Protein AF-A0A1C7MIM4-F1 (afdb_monomer)

pLDDT: mean 71.79, std 18.28, range [32.59, 94.19]

Mean predicted aligned error: 12.1 Å

Nearest PDB structures (foldseek):
  7bsx-assembly3_C  TM=5.068E-01  e=3.213E-01  Streptomyces lusitanus
  7btm-assembly4_F  TM=5.085E-01  e=1.988E+00  Streptomyces lusitanus
  7btm-assembly1_D  TM=5.094E-01  e=2.254E+00  Streptomyces lusitanus
  7btm-assembly3_E  TM=5.069E-01  e=2.556E+00  Streptomyces lusitanus
  3qcj-assembly1_A  TM=3.950E-01  e=1.646E+00  Homo sapiens

Organism: Grifola frondosa (NCBI:txid5627)

Radius of gyration: 19.66 Å; Cα contacts (8 Å, |Δi|>4): 286; chains: 1; bounding box: 59×43×55 Å

Secondary structure (DSSP, 8-state):
-GGGGGGGGGGSSS-EEEEEE--TT----S-TTT-TT-SS-TTHHHHHHHHHHHHHHHHHHHT-GGG--SEEEEEEE--EE--THHHHT----TTHHHHHHHHHHHHHHTT-TTEES-HHHHTHHHHHHHHS-GGGS--SGGGS-TTSS---S---TT--EEEEEEEEE-SSS-EEEEEEEEE-STT------SHHHHHHHHHHHHHHH-TT--SSSTTTS---

Sequence (224 aa):
MAMQCLRPLCALPRPARVLWMSSLESRPMYDPENDWQLINTNYSYQASKYQMELICAELSKNAEPSQNPDILHFIVSPGITSTNMSTLLNIRIPFYRTLMLIVFYVIRLLGSPNILFSVYKAAIAAVHIALVPLVYIPTSASDLPPQAYSPTHFSSEHAPFALRFCSQNDRWGTSTLGSCLCPYGRNILTKESHFWSDLSDCIRCLLRRSAGVSILMRGIIGLN

Foldseek 3Di:
DVVVVCVVLLPDPDAAEDEQEAALLADCQADVPPCVVVPPDPPSNNPVSNVSVQVLVVVQVVLPPVVPRSYHYAYEYQFDELDCVVVVVVPPDPCPSVVVLVVLLVLLLLWFFRRAHDPVLSCCQVVCVVPDDPVPDDAAPVVDDPPLEDPPPPPPVPFGWGKYWYWTATSPGDIDIHIYTHGDDDPRPDDDDDPVVVSVVSVVVVCVVPPDDDPDPPPPPPDD

InterPro domains:
  IPR051593 Ergosterol Biosynthesis ERG27 Subfamily [PTHR43647] (9-178)

Structure (mmCIF, N/CA/C/O backbone):
data_AF-A0A1C7MIM4-F1
#
_entry.id   AF-A0A1C7MIM4-F1
#
loop_
_atom_site.group_PDB
_atom_site.id
_atom_site.type_symbol
_atom_site.label_atom_id
_atom_site.label_alt_id
_atom_site.label_comp_id
_atom_site.label_asym_id
_atom_site.label_entity_id
_atom_site.label_seq_id
_atom_site.pdbx_PDB_ins_code
_atom_site.Cartn_x
_atom_site.Cartn_y
_atom_site.Cartn_z
_atom_site.occupancy
_atom_site.B_iso_or_equiv
_atom_site.auth_seq_id
_atom_site.auth_comp_id
_atom_site.auth_asym_id
_atom_site.au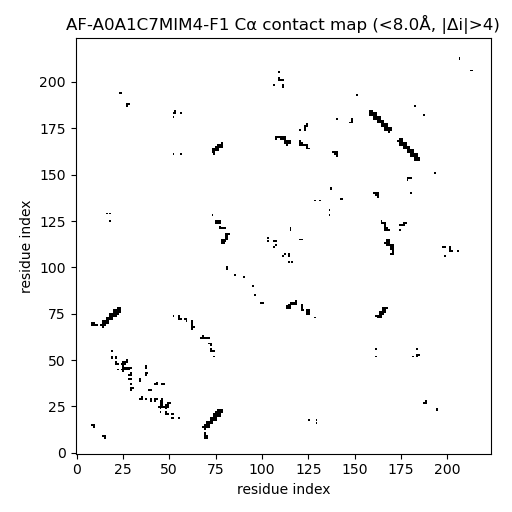th_atom_id
_atom_site.pdbx_PDB_model_num
ATOM 1 N N . MET A 1 1 ? -15.897 13.833 8.521 1.00 43.91 1 MET A N 1
ATOM 2 C CA . MET A 1 1 ? -16.927 13.411 7.544 1.00 43.91 1 MET A CA 1
ATOM 3 C C . MET A 1 1 ? -16.794 11.945 7.118 1.00 43.91 1 MET A C 1
ATOM 5 O O . MET A 1 1 ? -17.753 11.219 7.312 1.00 43.91 1 MET A O 1
ATOM 9 N N . ALA A 1 2 ? -15.644 11.454 6.629 1.00 49.22 2 ALA A N 1
ATOM 10 C CA . ALA A 1 2 ? -15.528 10.061 6.147 1.00 49.22 2 ALA A CA 1
ATOM 11 C C . ALA A 1 2 ? -15.864 8.970 7.196 1.00 49.22 2 ALA A C 1
ATOM 13 O O . ALA A 1 2 ? -16.559 8.011 6.878 1.00 49.22 2 ALA A O 1
ATOM 14 N N . MET A 1 3 ? -15.466 9.139 8.466 1.00 58.28 3 MET A N 1
ATOM 15 C CA . MET A 1 3 ? -15.824 8.184 9.533 1.00 58.28 3 MET A CA 1
ATOM 16 C C . MET A 1 3 ? -17.312 8.176 9.901 1.00 58.28 3 MET A C 1
ATOM 18 O O . MET A 1 3 ? -17.813 7.162 10.375 1.00 58.28 3 MET A O 1
ATOM 22 N N . GLN A 1 4 ? -18.046 9.273 9.681 1.00 60.94 4 GLN A N 1
ATOM 23 C CA . GLN A 1 4 ? -19.484 9.300 9.981 1.00 60.94 4 GLN A CA 1
ATOM 24 C C . GLN A 1 4 ? -20.263 8.334 9.085 1.00 60.94 4 GLN A C 1
ATOM 26 O O . GLN A 1 4 ? -21.260 7.779 9.536 1.00 60.94 4 GLN A O 1
ATOM 31 N N . CYS A 1 5 ? -19.769 8.068 7.873 1.00 65.00 5 CYS A N 1
ATOM 32 C CA . CYS A 1 5 ? -20.369 7.102 6.956 1.00 65.00 5 CYS A CA 1
ATOM 33 C C . CYS A 1 5 ? -20.159 5.640 7.384 1.00 65.00 5 CYS A C 1
ATOM 35 O O . CYS A 1 5 ? -20.876 4.770 6.901 1.00 65.00 5 CYS A O 1
ATOM 37 N N . LEU A 1 6 ? -19.205 5.356 8.282 1.00 64.06 6 LEU A N 1
ATOM 38 C CA . LEU A 1 6 ? -18.908 3.998 8.758 1.00 64.06 6 LEU A CA 1
ATOM 39 C C . LEU A 1 6 ? -19.689 3.616 10.024 1.00 64.06 6 LEU A C 1
ATOM 41 O O . LEU A 1 6 ? -19.784 2.436 10.339 1.00 64.06 6 LEU A O 1
ATOM 45 N N . ARG A 1 7 ? -20.318 4.584 10.704 1.00 67.06 7 ARG A N 1
ATOM 46 C CA . ARG A 1 7 ? -21.161 4.352 11.891 1.00 67.06 7 ARG A CA 1
ATOM 47 C C . ARG A 1 7 ? -22.228 3.253 11.753 1.00 67.06 7 ARG A C 1
ATOM 49 O O . ARG A 1 7 ? -22.388 2.512 12.716 1.00 67.06 7 ARG A O 1
ATOM 56 N N . PRO A 1 8 ? -22.958 3.089 10.629 1.00 68.25 8 PRO A N 1
ATOM 57 C CA . PRO A 1 8 ? -23.937 2.004 10.520 1.00 68.25 8 PRO A CA 1
ATOM 58 C C . PRO A 1 8 ? -23.311 0.601 10.555 1.00 68.25 8 PRO A C 1
ATOM 60 O O . PRO A 1 8 ? -24.006 -0.355 10.882 1.00 68.25 8 PRO A O 1
ATOM 63 N N . LEU A 1 9 ? -22.012 0.459 10.262 1.00 63.41 9 LEU A N 1
ATOM 64 C CA . LEU A 1 9 ? -21.318 -0.830 10.341 1.00 63.41 9 LEU A CA 1
ATOM 65 C C . LEU A 1 9 ? -21.067 -1.274 11.788 1.00 63.41 9 LEU A C 1
ATOM 67 O O . LEU A 1 9 ? -20.939 -2.470 12.024 1.00 63.41 9 LEU A O 1
ATOM 71 N N . CYS A 1 10 ? -21.073 -0.344 12.749 1.00 62.31 10 CYS A N 1
ATOM 72 C CA . CYS A 1 10 ? -20.966 -0.653 14.178 1.00 62.31 10 CYS A CA 1
ATOM 73 C C . CYS A 1 10 ? -22.196 -1.390 14.729 1.00 62.31 10 CYS A C 1
ATOM 75 O O . CYS A 1 10 ? -22.129 -2.007 15.779 1.00 62.31 10 CYS A O 1
ATOM 77 N N . ALA A 1 11 ? -23.331 -1.359 14.021 1.00 66.56 11 ALA A N 1
ATOM 78 C CA . ALA A 1 11 ? -24.536 -2.080 14.430 1.00 66.56 11 ALA A CA 1
ATOM 79 C C . ALA A 1 11 ? -24.504 -3.579 14.062 1.00 66.56 11 ALA A C 1
ATOM 81 O O . ALA A 1 11 ? -25.464 -4.302 14.334 1.00 66.56 11 ALA A O 1
ATOM 82 N N . LEU A 1 12 ? -23.445 -4.050 13.393 1.00 71.06 12 LEU A N 1
ATOM 83 C CA . LEU A 1 12 ? -23.329 -5.441 12.968 1.00 71.06 12 LEU A CA 1
ATOM 84 C C . LEU A 1 12 ? -22.857 -6.339 14.124 1.00 71.06 12 LEU A C 1
ATOM 86 O O . LEU A 1 12 ? -21.983 -5.957 14.892 1.00 71.06 12 LEU A O 1
ATOM 90 N N . PRO A 1 13 ? -23.341 -7.592 14.203 1.00 69.38 13 PRO A N 1
ATOM 91 C CA . PRO A 1 13 ? -22.953 -8.542 15.252 1.00 69.38 13 PRO A CA 1
ATOM 92 C C . PRO A 1 13 ? -21.507 -9.052 15.126 1.00 69.38 13 PRO A C 1
ATOM 94 O O . PRO A 1 13 ? -21.067 -9.878 15.923 1.00 69.38 13 PRO A O 1
ATOM 97 N N . ARG A 1 14 ? -20.775 -8.626 14.092 1.00 72.88 14 ARG A N 1
ATOM 98 C CA . ARG A 1 14 ? -19.364 -8.948 13.881 1.00 72.88 14 ARG A CA 1
ATOM 99 C C . ARG A 1 14 ? -18.602 -7.649 13.648 1.00 72.88 14 ARG A C 1
ATOM 101 O O . ARG A 1 14 ? -19.104 -6.821 12.887 1.00 72.88 14 ARG A O 1
ATOM 108 N N . PRO A 1 15 ? -17.392 -7.514 14.209 1.00 78.25 15 PRO A N 1
ATOM 109 C CA . PRO A 1 15 ? -16.563 -6.340 13.987 1.00 78.25 15 PRO A CA 1
ATOM 110 C C . PRO A 1 15 ? -16.299 -6.153 12.491 1.00 78.25 15 PRO A C 1
ATOM 112 O O . PRO A 1 15 ? -15.907 -7.082 11.771 1.00 78.25 15 PRO A O 1
ATOM 115 N N . ALA A 1 16 ? -16.547 -4.939 12.017 1.00 84.44 16 ALA A N 1
ATOM 116 C CA . ALA A 1 16 ? -16.250 -4.539 10.658 1.00 84.44 16 ALA A CA 1
ATOM 117 C C . ALA A 1 16 ? -14.739 -4.347 10.483 1.00 84.44 16 ALA A C 1
ATOM 119 O O . ALA A 1 16 ? -13.995 -4.114 11.434 1.00 84.44 16 ALA A O 1
ATOM 120 N N . ARG A 1 17 ? -14.268 -4.441 9.239 1.00 87.62 17 ARG A N 1
ATOM 121 C CA . ARG A 1 17 ? -12.855 -4.256 8.900 1.00 87.62 17 ARG A CA 1
ATOM 122 C C . ARG A 1 17 ? -12.705 -3.159 7.866 1.00 87.62 17 ARG A C 1
ATOM 124 O O . ARG A 1 17 ? -13.415 -3.153 6.863 1.00 87.62 17 ARG A O 1
ATOM 131 N N . VAL A 1 18 ? -11.743 -2.276 8.090 1.00 90.12 18 VAL A N 1
ATOM 132 C CA . VAL A 1 18 ? -11.350 -1.217 7.164 1.00 90.12 18 VAL A CA 1
ATOM 133 C C . VAL A 1 18 ? -9.911 -1.466 6.749 1.00 90.12 18 VAL A C 1
ATOM 135 O O . VAL A 1 18 ? -9.000 -1.476 7.575 1.00 90.12 18 VAL A O 1
ATOM 138 N N . LEU A 1 19 ? -9.714 -1.687 5.453 1.00 92.56 19 LEU A N 1
ATOM 139 C CA . LEU A 1 19 ? -8.401 -1.929 4.871 1.00 92.56 19 LEU A CA 1
ATOM 140 C C . LEU A 1 19 ? -7.905 -0.643 4.205 1.00 92.56 19 LEU A C 1
ATOM 142 O O . LEU A 1 19 ? -8.509 -0.154 3.251 1.00 92.56 19 LEU A O 1
ATOM 146 N N . TRP A 1 20 ? -6.780 -0.124 4.684 1.00 93.62 20 TRP A N 1
ATOM 147 C CA . TRP A 1 20 ? -6.127 1.069 4.159 1.00 93.62 20 TRP A CA 1
ATOM 148 C C . TRP A 1 20 ? -5.029 0.666 3.172 1.00 93.62 20 TRP A C 1
ATOM 150 O O . TRP A 1 20 ? -4.032 0.054 3.556 1.00 93.62 20 TRP A O 1
ATOM 160 N N . MET A 1 21 ? -5.210 0.995 1.887 1.00 93.38 21 MET A N 1
ATOM 161 C CA . MET A 1 21 ? -4.252 0.648 0.824 1.00 93.38 21 MET A CA 1
ATOM 162 C C . MET A 1 21 ? -3.058 1.600 0.785 1.00 93.38 21 MET A C 1
ATOM 164 O O . MET A 1 21 ? -3.084 2.636 0.109 1.00 93.38 21 MET A O 1
ATOM 168 N N . SER A 1 22 ? -2.006 1.233 1.506 1.00 91.69 22 SER A N 1
ATOM 169 C CA . SER A 1 22 ? -0.738 1.953 1.579 1.00 91.69 22 SER A CA 1
ATOM 170 C C . SER A 1 22 ? 0.211 1.580 0.431 1.00 91.69 22 SER A C 1
ATOM 172 O O . SER A 1 22 ? -0.220 1.099 -0.616 1.00 91.69 22 SER A O 1
ATOM 174 N N . SER A 1 23 ? 1.495 1.883 0.587 1.00 86.44 23 SER A N 1
ATOM 175 C CA . SER A 1 23 ? 2.578 1.590 -0.342 1.00 86.44 23 SER A CA 1
ATOM 176 C C . SER A 1 23 ? 3.859 1.299 0.436 1.00 86.44 23 SER A C 1
ATOM 178 O O . SER A 1 23 ? 4.117 1.910 1.474 1.00 86.44 23 SER A O 1
ATOM 180 N N . LEU A 1 24 ? 4.725 0.446 -0.114 1.00 81.69 24 LEU A N 1
ATOM 181 C CA . LEU A 1 24 ? 6.102 0.276 0.359 1.00 81.69 24 LEU A CA 1
ATOM 182 C C . LEU A 1 24 ? 6.895 1.588 0.339 1.00 81.69 24 LEU A C 1
ATOM 184 O O . LEU A 1 24 ? 7.832 1.745 1.114 1.00 81.69 24 LEU A O 1
ATOM 188 N N . GLU A 1 25 ? 6.501 2.534 -0.512 1.00 80.00 25 GLU A N 1
ATOM 189 C CA . GLU A 1 25 ? 7.124 3.855 -0.605 1.00 80.00 25 GLU A CA 1
ATOM 190 C C . GLU A 1 25 ? 6.530 4.902 0.348 1.00 80.00 25 GLU A C 1
ATOM 192 O O . GLU A 1 25 ? 6.909 6.063 0.259 1.00 80.00 25 GLU A O 1
ATOM 197 N N . SER A 1 26 ? 5.605 4.534 1.240 1.00 81.50 26 SER A N 1
ATOM 198 C CA . SER A 1 26 ? 5.077 5.449 2.262 1.00 81.50 26 SER A CA 1
ATOM 199 C C . SER A 1 26 ? 6.217 6.049 3.095 1.00 81.50 26 SER A C 1
ATOM 201 O O . SER A 1 26 ? 7.043 5.304 3.633 1.00 81.50 26 SER A O 1
ATOM 203 N N . ARG A 1 27 ? 6.291 7.386 3.173 1.00 77.88 27 ARG A N 1
ATOM 204 C CA . ARG A 1 27 ? 7.355 8.111 3.889 1.00 77.88 27 ARG A CA 1
ATOM 205 C C . ARG A 1 27 ? 6.843 9.396 4.554 1.00 77.88 27 ARG A C 1
ATOM 207 O O . ARG A 1 27 ? 6.013 10.081 3.956 1.00 77.88 27 ARG A O 1
ATOM 214 N N . PRO A 1 28 ? 7.415 9.796 5.706 1.00 79.69 28 PRO A N 1
ATOM 215 C CA . PRO A 1 28 ? 7.129 11.068 6.379 1.00 79.69 28 PRO A CA 1
ATOM 216 C C . PRO A 1 28 ? 7.787 12.263 5.661 1.00 79.69 28 PRO A C 1
ATOM 218 O O . PRO A 1 28 ? 8.567 13.002 6.250 1.00 79.69 28 PRO A O 1
ATOM 221 N N . MET A 1 29 ? 7.542 12.427 4.359 1.00 78.62 29 MET A N 1
ATOM 222 C CA . MET A 1 29 ? 8.250 13.388 3.504 1.00 78.62 29 MET A CA 1
ATOM 223 C C . MET A 1 29 ? 7.367 14.598 3.155 1.00 78.62 29 MET A C 1
ATOM 225 O O . MET A 1 29 ? 7.105 14.889 1.987 1.00 78.62 29 MET A O 1
ATOM 229 N N . TYR A 1 30 ? 6.869 15.272 4.192 1.00 81.12 30 TYR A N 1
ATOM 230 C CA . TYR A 1 30 ? 6.097 16.513 4.100 1.00 81.12 30 TYR A CA 1
ATOM 231 C C . TYR A 1 30 ? 6.230 17.329 5.389 1.00 81.12 30 TYR A C 1
ATOM 233 O O . TYR A 1 30 ? 6.535 16.774 6.446 1.00 81.12 30 TYR A O 1
ATOM 241 N N . ASP A 1 31 ? 5.991 18.636 5.294 1.00 81.06 31 ASP A N 1
ATOM 242 C CA . ASP A 1 31 ? 5.908 19.517 6.457 1.00 81.06 31 ASP A CA 1
ATOM 243 C C . ASP A 1 31 ? 4.480 19.457 7.035 1.00 81.06 31 ASP A C 1
ATOM 245 O O . ASP A 1 31 ? 3.534 19.883 6.362 1.00 81.06 31 ASP A O 1
ATOM 249 N N . PRO A 1 32 ? 4.282 18.922 8.253 1.00 81.62 32 PRO A N 1
ATOM 250 C CA . PRO A 1 32 ? 2.956 18.827 8.851 1.00 81.62 32 PRO A CA 1
ATOM 251 C C . PRO A 1 32 ? 2.354 20.186 9.231 1.00 81.62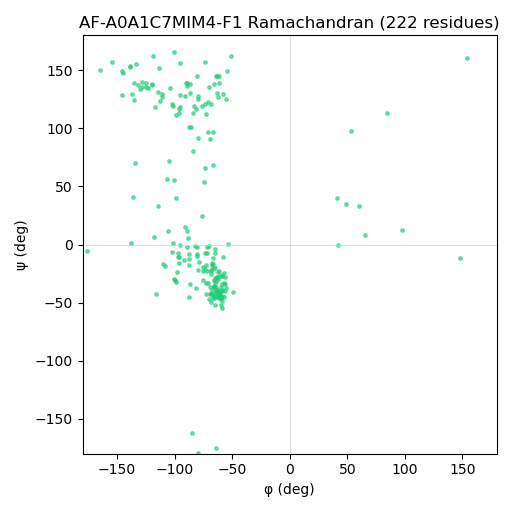 32 PRO A C 1
ATOM 253 O O . PRO A 1 32 ? 1.133 20.268 9.352 1.00 81.62 32 PRO A O 1
ATOM 256 N N . GLU A 1 33 ? 3.164 21.230 9.421 1.00 85.69 33 GLU A N 1
ATOM 257 C CA . GLU A 1 33 ? 2.687 22.560 9.813 1.00 85.69 33 GLU A CA 1
ATOM 258 C C . GLU A 1 33 ? 2.311 23.396 8.586 1.00 85.69 33 GLU A C 1
ATOM 260 O O . GLU A 1 33 ? 1.229 23.985 8.551 1.00 85.69 33 GLU A O 1
ATOM 265 N N . ASN A 1 34 ? 3.160 23.394 7.551 1.00 86.88 34 ASN A N 1
ATOM 266 C CA . ASN A 1 34 ? 3.012 24.306 6.409 1.00 86.88 34 ASN A CA 1
ATOM 267 C C . ASN A 1 34 ? 2.589 23.640 5.087 1.00 86.88 34 ASN A C 1
ATOM 269 O O . ASN A 1 34 ? 2.127 24.339 4.187 1.00 86.88 34 ASN A O 1
ATOM 273 N N . ASP A 1 35 ? 2.714 22.316 4.937 1.00 87.81 35 ASP A N 1
ATOM 274 C CA . ASP A 1 35 ? 2.404 21.597 3.686 1.00 87.81 35 ASP A CA 1
ATOM 275 C C . ASP A 1 35 ? 1.613 20.304 3.937 1.00 87.81 35 ASP A C 1
ATOM 277 O O . ASP A 1 35 ? 1.823 19.271 3.301 1.00 87.81 35 ASP A O 1
ATOM 281 N N . TRP A 1 36 ? 0.650 20.344 4.862 1.00 86.56 36 TRP A N 1
ATOM 282 C CA . TRP A 1 36 ? -0.218 19.192 5.130 1.00 86.56 36 TRP A CA 1
ATOM 283 C C . TRP A 1 36 ? -1.062 18.781 3.909 1.00 86.56 36 TRP A C 1
ATOM 285 O O . TRP A 1 36 ? -1.472 17.625 3.811 1.00 86.56 36 TRP A O 1
ATOM 295 N N . GLN A 1 37 ? -1.302 19.706 2.972 1.00 90.06 37 GLN A N 1
ATOM 296 C CA . GLN A 1 37 ? -2.019 19.459 1.714 1.00 90.06 37 GLN A CA 1
ATOM 297 C C . GLN A 1 37 ? -1.150 18.818 0.625 1.00 90.06 37 GLN A C 1
ATOM 299 O O . GLN A 1 37 ? -1.693 18.401 -0.397 1.00 90.06 37 GLN A O 1
ATOM 304 N N . LEU A 1 38 ? 0.167 18.710 0.842 1.00 90.50 38 LEU A N 1
ATOM 305 C CA . LEU A 1 38 ? 1.119 18.095 -0.085 1.00 90.50 38 LEU A CA 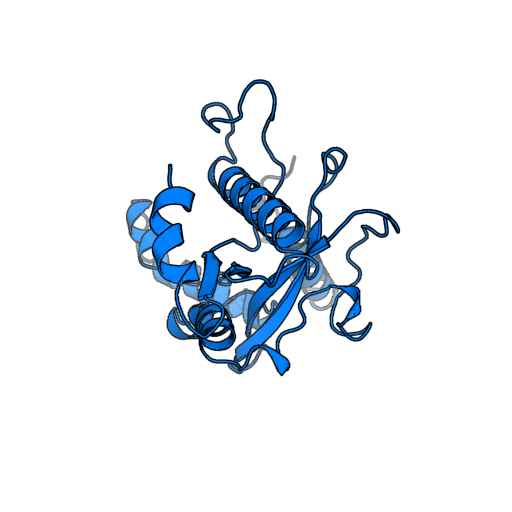1
ATOM 306 C C . LEU A 1 38 ? 1.181 18.785 -1.457 1.00 90.50 38 LEU A C 1
ATOM 308 O O . LEU A 1 38 ? 1.368 18.125 -2.480 1.00 90.50 38 LEU A O 1
ATOM 312 N N . ILE A 1 39 ? 0.990 20.104 -1.482 1.00 90.75 39 ILE A N 1
ATOM 313 C CA . ILE A 1 39 ? 0.979 20.899 -2.718 1.00 90.75 39 ILE A CA 1
ATOM 314 C C . ILE A 1 39 ? 2.405 21.310 -3.085 1.00 90.75 39 ILE A C 1
ATOM 316 O O . ILE A 1 39 ? 2.741 21.385 -4.266 1.00 90.75 39 ILE A O 1
ATOM 320 N N . ASN A 1 40 ? 3.246 21.551 -2.077 1.00 86.62 40 ASN A N 1
ATOM 321 C CA . ASN A 1 40 ? 4.597 22.071 -2.273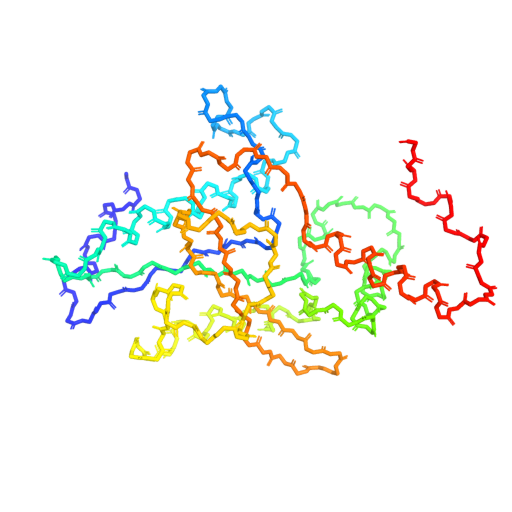 1.00 86.62 40 ASN A CA 1
ATOM 322 C C . ASN A 1 40 ? 5.671 20.967 -2.300 1.00 86.62 40 ASN A C 1
ATOM 324 O O . ASN A 1 40 ? 6.813 21.231 -2.677 1.00 86.62 40 ASN A O 1
ATOM 328 N N . THR A 1 41 ? 5.328 19.728 -1.930 1.00 84.56 41 THR A N 1
ATOM 329 C CA . THR A 1 41 ? 6.251 18.583 -1.936 1.00 84.56 41 THR A CA 1
ATOM 330 C C . THR A 1 41 ? 6.275 17.822 -3.267 1.00 84.56 41 THR A C 1
ATOM 332 O O . THR A 1 41 ? 5.247 17.446 -3.829 1.00 84.56 41 THR A O 1
ATOM 335 N N . ASN A 1 42 ? 7.481 17.477 -3.727 1.00 86.19 42 ASN A N 1
ATOM 336 C CA . ASN A 1 42 ? 7.688 16.580 -4.874 1.00 86.19 42 ASN A CA 1
ATOM 337 C C . ASN A 1 42 ? 7.352 15.108 -4.559 1.00 86.19 42 ASN A C 1
ATOM 339 O O . ASN A 1 42 ? 7.347 14.268 -5.457 1.00 86.19 42 ASN A O 1
ATOM 343 N N . TYR A 1 43 ? 7.071 14.794 -3.291 1.00 85.62 43 TYR A N 1
ATOM 344 C CA . TYR A 1 43 ? 6.812 13.444 -2.789 1.00 85.62 43 TYR A CA 1
ATOM 345 C C . TYR A 1 43 ? 5.372 13.281 -2.290 1.00 85.62 43 TYR A C 1
ATOM 347 O O . TYR A 1 43 ? 5.102 12.543 -1.341 1.00 85.62 43 TYR A O 1
ATOM 355 N N . SER A 1 44 ? 4.425 13.977 -2.926 1.00 88.62 44 SER A N 1
ATOM 356 C CA . SER A 1 44 ? 3.007 13.985 -2.544 1.00 88.62 44 SER A CA 1
ATOM 357 C C . SER A 1 44 ? 2.377 12.585 -2.532 1.00 88.62 44 SER A C 1
ATOM 359 O O . SER A 1 44 ? 1.558 12.268 -1.665 1.00 88.62 44 SER A O 1
ATOM 361 N N . TYR A 1 45 ? 2.809 11.684 -3.420 1.00 88.56 45 TYR A N 1
ATOM 362 C CA . TYR A 1 45 ? 2.383 10.283 -3.385 1.00 88.56 45 TYR A CA 1
ATOM 363 C C . TYR A 1 45 ? 2.873 9.560 -2.121 1.00 88.56 45 TYR A C 1
ATOM 365 O O . TYR A 1 45 ? 2.073 8.970 -1.399 1.00 88.56 45 TYR A O 1
ATOM 373 N N . GLN A 1 46 ? 4.172 9.619 -1.819 1.00 86.62 46 GLN A N 1
ATOM 374 C CA . GLN A 1 46 ? 4.751 8.943 -0.654 1.00 86.62 46 GLN A CA 1
ATOM 375 C C . GLN A 1 46 ? 4.206 9.515 0.659 1.00 86.62 46 GLN A C 1
ATOM 377 O O . GLN A 1 46 ? 3.877 8.759 1.577 1.00 86.62 46 GLN A O 1
ATOM 382 N N . ALA A 1 47 ? 4.059 10.838 0.721 1.00 87.75 47 ALA A N 1
ATOM 383 C CA . ALA A 1 47 ? 3.543 11.546 1.879 1.00 87.75 47 ALA A CA 1
ATOM 384 C C . ALA A 1 47 ? 2.050 11.271 2.121 1.00 87.75 47 ALA A C 1
ATOM 386 O O . ALA A 1 47 ? 1.664 11.014 3.257 1.00 87.75 47 ALA A O 1
ATOM 387 N N . SER A 1 48 ? 1.212 11.227 1.078 1.00 91.56 48 SER A N 1
ATOM 388 C CA . SER A 1 48 ? -0.219 10.904 1.238 1.00 91.56 48 SER A CA 1
ATOM 389 C C . SER A 1 48 ? -0.438 9.468 1.714 1.00 91.56 48 SER A C 1
ATOM 391 O O . SER A 1 48 ? -1.309 9.211 2.548 1.00 91.56 48 SER A O 1
ATOM 393 N N . LYS A 1 49 ? 0.387 8.522 1.243 1.00 90.81 49 LYS A N 1
ATOM 394 C CA . LYS A 1 49 ? 0.381 7.145 1.755 1.00 90.81 49 LYS A CA 1
ATOM 395 C C . LYS A 1 49 ? 0.766 7.096 3.229 1.00 90.81 49 LYS A C 1
ATOM 397 O O . LYS A 1 49 ? 0.099 6.395 3.981 1.00 90.81 49 LYS A O 1
ATOM 402 N N . TYR A 1 50 ? 1.734 7.900 3.658 1.00 88.25 50 TYR A N 1
ATOM 403 C CA . TYR A 1 50 ? 2.114 7.986 5.067 1.00 88.25 50 TYR A CA 1
ATOM 404 C C . TYR A 1 50 ? 1.052 8.652 5.943 1.00 88.25 50 TYR A C 1
ATOM 406 O O . TYR A 1 50 ? 0.728 8.135 7.008 1.00 88.25 50 TYR A O 1
ATOM 414 N N . GLN A 1 51 ? 0.433 9.742 5.485 1.00 89.44 51 GLN A N 1
ATOM 415 C CA . GLN A 1 51 ? -0.688 10.370 6.193 1.00 89.44 51 GLN A CA 1
ATOM 416 C C . GLN A 1 51 ? -1.830 9.375 6.439 1.00 89.44 51 GLN A C 1
ATOM 418 O O . GLN A 1 51 ? -2.416 9.343 7.519 1.00 89.44 51 GLN A O 1
ATOM 423 N N . MET A 1 52 ? -2.119 8.516 5.463 1.00 90.81 52 MET A N 1
ATOM 424 C CA . MET A 1 52 ? -3.121 7.466 5.612 1.00 90.81 52 MET A CA 1
ATOM 425 C C . MET A 1 52 ? -2.723 6.410 6.659 1.00 90.81 52 MET A C 1
ATOM 427 O O . MET A 1 52 ? -3.582 5.918 7.390 1.00 90.81 52 MET A O 1
ATOM 431 N N . GLU A 1 53 ? -1.437 6.082 6.774 1.00 89.12 53 GLU A N 1
ATOM 432 C CA . GLU A 1 53 ? -0.939 5.183 7.822 1.00 89.12 53 GLU A CA 1
ATOM 433 C C . GLU A 1 53 ? -1.042 5.791 9.212 1.00 89.12 53 GLU A C 1
ATOM 435 O O . GLU A 1 53 ? -1.442 5.090 10.137 1.00 89.12 53 GLU A O 1
ATOM 440 N N . LEU A 1 54 ? -0.765 7.092 9.351 1.00 87.31 54 LEU A N 1
ATOM 441 C CA . LEU A 1 54 ? -0.988 7.816 10.603 1.00 87.31 54 LEU A CA 1
ATOM 442 C C . LEU A 1 54 ? -2.463 7.777 11.012 1.00 87.31 54 LEU A C 1
ATOM 444 O O . LEU A 1 54 ? -2.772 7.490 12.165 1.00 87.31 54 LEU A O 1
ATOM 448 N N . ILE A 1 55 ? -3.377 8.015 10.065 1.00 88.62 55 ILE A N 1
ATOM 449 C CA . ILE A 1 55 ? -4.822 7.937 10.319 1.00 88.62 55 ILE A CA 1
ATOM 450 C C . ILE A 1 55 ? -5.204 6.529 10.779 1.00 88.62 55 ILE A C 1
ATOM 452 O O . ILE A 1 55 ? -5.930 6.386 11.760 1.00 88.62 55 ILE A O 1
ATOM 456 N N . CYS A 1 56 ? -4.711 5.492 10.097 1.00 88.06 56 CYS A N 1
ATOM 457 C CA . CYS A 1 56 ? -4.962 4.111 10.493 1.00 88.06 56 CYS A CA 1
ATOM 458 C C . CYS A 1 56 ? -4.428 3.819 11.900 1.00 88.06 56 CYS A C 1
ATOM 460 O O . CYS A 1 56 ? -5.141 3.219 12.694 1.00 88.06 56 CYS A O 1
ATOM 462 N N . ALA A 1 57 ? -3.206 4.249 12.217 1.00 84.06 57 ALA A N 1
ATOM 463 C CA . ALA A 1 57 ? -2.580 4.003 13.510 1.00 84.06 57 ALA A CA 1
ATOM 464 C C . ALA A 1 57 ? -3.333 4.688 14.663 1.00 84.06 57 ALA A C 1
ATOM 466 O O . ALA A 1 57 ? -3.608 4.055 15.682 1.00 84.06 57 ALA A O 1
ATOM 467 N N . GLU A 1 58 ? -3.727 5.953 14.489 1.00 84.94 58 GLU A N 1
ATOM 468 C CA . GLU A 1 58 ? -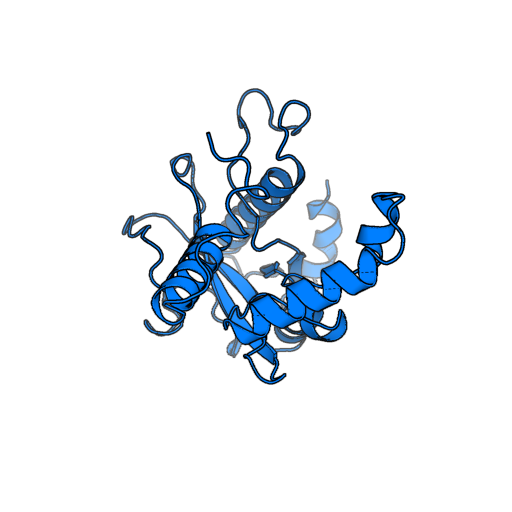4.526 6.679 15.486 1.00 84.94 58 GLU A CA 1
ATOM 469 C C . GLU A 1 58 ? -5.924 6.072 15.651 1.00 84.94 58 GLU A C 1
ATOM 471 O O . GLU A 1 58 ? -6.448 5.989 16.760 1.00 84.94 58 GLU A O 1
ATOM 476 N N . LEU A 1 59 ? -6.531 5.594 14.564 1.00 84.94 59 LEU A N 1
ATOM 477 C CA . LEU A 1 59 ? -7.814 4.898 14.623 1.00 84.94 59 LEU A CA 1
ATOM 478 C C . LEU A 1 59 ? -7.730 3.565 15.354 1.00 84.94 59 LEU A C 1
ATOM 480 O O . LEU A 1 59 ? -8.573 3.300 16.206 1.00 84.94 59 LEU A O 1
ATOM 484 N N . SER A 1 60 ? -6.716 2.754 15.055 1.00 82.62 60 SER A N 1
ATOM 485 C CA . SER A 1 60 ? -6.482 1.491 15.753 1.00 82.62 60 SER A CA 1
ATOM 486 C C . SER A 1 60 ? -6.249 1.723 17.245 1.00 82.62 60 SER A C 1
ATOM 488 O O . SER A 1 60 ? -6.834 1.024 18.061 1.00 82.62 60 SER A O 1
ATOM 490 N N . LYS A 1 61 ? -5.488 2.765 17.608 1.00 78.69 61 LYS A N 1
ATOM 491 C CA . LYS A 1 61 ? -5.263 3.160 19.005 1.00 78.69 61 LYS A CA 1
ATOM 492 C C . LYS A 1 61 ? -6.542 3.619 19.716 1.00 78.69 61 LYS A C 1
ATOM 494 O O . LYS A 1 61 ? -6.714 3.377 20.905 1.00 78.69 61 LYS A O 1
ATOM 499 N N . ASN A 1 62 ? -7.442 4.302 19.014 1.00 75.50 62 ASN A N 1
ATOM 500 C CA . ASN A 1 62 ? -8.732 4.697 19.586 1.00 75.50 62 ASN A CA 1
ATOM 501 C C . ASN A 1 62 ? -9.718 3.521 19.681 1.00 75.50 62 ASN A C 1
ATOM 503 O O . ASN A 1 62 ? -10.674 3.599 20.445 1.00 75.50 62 ASN A O 1
ATOM 507 N N . ALA A 1 63 ? -9.484 2.446 18.926 1.00 71.62 63 ALA A N 1
ATOM 508 C CA . ALA A 1 63 ? -10.282 1.223 18.925 1.00 71.62 63 ALA A CA 1
ATOM 509 C C . ALA A 1 63 ? -9.805 0.184 19.967 1.00 71.62 63 ALA A C 1
ATOM 511 O O . ALA A 1 63 ? -10.233 -0.967 19.933 1.00 71.62 63 ALA A O 1
ATOM 512 N N . GLU A 1 64 ? -8.918 0.560 20.891 1.00 64.06 64 GLU A N 1
ATOM 513 C CA . GLU A 1 64 ? -8.372 -0.332 21.918 1.00 64.06 64 GLU A CA 1
ATOM 514 C C . GLU A 1 64 ? -9.470 -1.037 22.763 1.00 64.06 64 GLU A C 1
ATOM 516 O O . GLU A 1 64 ? -10.563 -0.502 22.985 1.00 64.06 64 GLU A O 1
ATOM 521 N N . PRO A 1 65 ? -9.196 -2.263 23.255 1.00 53.72 65 PRO A N 1
ATOM 522 C CA . PRO A 1 65 ? -10.190 -3.262 23.673 1.00 53.72 65 PRO A CA 1
ATOM 523 C C . PRO A 1 65 ? -11.069 -2.892 24.875 1.00 53.72 65 PRO A C 1
ATOM 525 O O . PRO A 1 65 ? -12.034 -3.598 25.160 1.00 53.72 65 PRO A O 1
ATOM 528 N N . SER A 1 66 ? -10.801 -1.780 25.560 1.00 52.28 66 SER A N 1
ATOM 529 C CA . SER A 1 66 ? -11.673 -1.257 26.616 1.00 52.28 66 SER A CA 1
ATOM 530 C C . SER A 1 66 ? -13.036 -0.771 26.098 1.00 52.28 66 SER A C 1
ATOM 532 O O . SER A 1 66 ? -13.933 -0.547 26.910 1.00 52.28 66 SER A O 1
ATOM 534 N N . GLN A 1 67 ? -13.222 -0.647 24.775 1.00 53.06 67 GLN A N 1
ATOM 535 C CA . GLN A 1 67 ? -14.468 -0.170 24.159 1.00 53.06 67 GLN A CA 1
ATOM 536 C C . GLN A 1 67 ? -15.188 -1.168 23.234 1.00 53.06 67 GLN A C 1
ATOM 538 O O . GLN A 1 67 ? -16.197 -0.778 22.661 1.00 53.06 67 GLN A O 1
ATOM 543 N N . ASN A 1 68 ? -14.745 -2.434 23.128 1.00 53.47 68 ASN A N 1
ATOM 544 C CA . ASN A 1 68 ? -15.169 -3.388 22.082 1.00 53.47 68 ASN A CA 1
ATOM 545 C C . ASN A 1 68 ? -14.996 -2.792 20.667 1.00 53.47 68 ASN A C 1
ATOM 547 O O . ASN A 1 68 ? -15.863 -2.050 20.209 1.00 53.47 68 ASN A O 1
ATOM 551 N N . PRO A 1 69 ? -13.905 -3.090 19.937 1.00 63.22 69 PRO A N 1
ATOM 552 C CA . PRO A 1 69 ? -13.718 -2.530 18.605 1.00 63.22 69 PRO A CA 1
ATOM 553 C C . PRO A 1 69 ? -14.765 -3.066 17.629 1.00 63.22 69 PRO A C 1
ATOM 555 O O . PRO A 1 69 ? -14.592 -4.116 17.014 1.00 63.22 69 PRO A O 1
ATOM 558 N N . ASP A 1 70 ? -15.824 -2.292 17.431 1.00 73.69 70 ASP A N 1
ATOM 559 C CA . ASP A 1 70 ? -16.803 -2.509 16.368 1.00 73.69 70 ASP A CA 1
ATOM 560 C C . ASP A 1 70 ? -16.156 -2.404 14.975 1.00 73.69 70 ASP A C 1
ATOM 562 O O . ASP A 1 70 ? -16.679 -2.944 13.998 1.00 73.69 70 ASP A O 1
ATOM 566 N N . ILE A 1 71 ? -15.013 -1.710 14.866 1.00 83.00 71 ILE A N 1
ATOM 567 C CA . ILE A 1 71 ? -14.274 -1.501 13.618 1.00 83.00 71 ILE A CA 1
ATOM 568 C C . ILE A 1 71 ? -12.774 -1.716 13.840 1.00 83.00 71 ILE A C 1
ATOM 570 O O . ILE A 1 71 ? -12.146 -1.045 14.654 1.00 83.00 71 ILE A O 1
ATOM 574 N N . LEU A 1 72 ? -12.189 -2.612 13.047 1.00 86.62 72 LEU A N 1
ATOM 575 C CA . LEU A 1 72 ? -10.755 -2.888 13.014 1.00 86.62 72 LEU A CA 1
ATOM 576 C C . LEU A 1 72 ? -10.115 -2.260 11.777 1.00 86.62 72 LEU A C 1
ATOM 578 O O . LEU A 1 72 ? -10.626 -2.397 10.662 1.00 86.62 72 LEU A O 1
ATOM 582 N N . HIS A 1 73 ? -8.974 -1.602 11.964 1.00 88.19 73 HIS A N 1
ATOM 583 C CA . HIS A 1 73 ? -8.249 -0.918 10.899 1.00 88.19 73 HIS A CA 1
ATOM 584 C C . HIS A 1 73 ? -6.932 -1.636 10.593 1.00 88.19 73 HIS A C 1
ATOM 586 O O . HIS A 1 73 ? -6.117 -1.866 11.483 1.00 88.19 73 HIS A O 1
ATOM 592 N N . PHE A 1 74 ? -6.719 -1.972 9.320 1.00 90.44 74 PHE A N 1
ATOM 593 C CA . PHE A 1 74 ? -5.526 -2.680 8.858 1.00 90.44 74 PHE A CA 1
ATOM 594 C C . PHE A 1 74 ? -4.830 -1.912 7.743 1.00 90.44 74 PHE A C 1
ATOM 596 O O . PHE A 1 74 ? -5.476 -1.466 6.792 1.00 90.44 74 PHE A O 1
ATOM 603 N N . ILE A 1 75 ? -3.503 -1.816 7.820 1.00 91.75 75 ILE A N 1
ATOM 604 C CA . ILE A 1 75 ? -2.679 -1.262 6.746 1.00 91.75 75 ILE A CA 1
ATOM 605 C C . ILE A 1 75 ? -2.262 -2.407 5.833 1.00 91.75 75 ILE A C 1
ATOM 607 O O . ILE A 1 75 ? -1.700 -3.412 6.272 1.00 91.75 75 ILE A O 1
ATOM 611 N N . VAL A 1 76 ? -2.503 -2.247 4.540 1.00 92.88 76 VAL A N 1
ATOM 612 C CA . VAL A 1 76 ? -2.098 -3.222 3.533 1.00 92.88 76 VAL A CA 1
ATOM 613 C C . VAL A 1 76 ? -1.361 -2.499 2.423 1.00 92.88 76 VAL A C 1
ATOM 615 O O . VAL A 1 76 ? -1.826 -1.476 1.933 1.00 92.88 76 VAL A O 1
ATOM 618 N N . SER A 1 77 ? -0.227 -3.037 1.992 1.00 91.06 77 SER A N 1
ATOM 619 C CA . SER A 1 77 ? 0.499 -2.541 0.831 1.00 91.06 77 SER A CA 1
ATOM 620 C C . SER A 1 77 ? 0.462 -3.566 -0.295 1.00 91.06 77 SER A C 1
ATOM 622 O O . SER A 1 77 ? 0.954 -4.689 -0.129 1.00 91.06 77 SER A O 1
ATOM 624 N N . PRO A 1 78 ? -0.026 -3.183 -1.485 1.00 90.06 78 PRO A N 1
ATOM 625 C CA . PRO A 1 78 ? 0.342 -3.909 -2.682 1.00 90.06 78 PRO A CA 1
ATOM 626 C C . PRO A 1 78 ? 1.854 -3.743 -2.883 1.00 90.06 78 PRO A C 1
ATOM 628 O O . PRO A 1 78 ? 2.424 -2.698 -2.556 1.00 90.06 78 PRO A O 1
ATOM 631 N N . GLY A 1 79 ? 2.525 -4.772 -3.390 1.00 84.50 79 GLY A N 1
ATOM 632 C CA . GLY A 1 79 ? 3.883 -4.581 -3.889 1.00 84.50 79 GLY A CA 1
ATOM 633 C C . GLY A 1 79 ? 3.884 -3.970 -5.290 1.00 84.50 79 GLY A C 1
ATOM 634 O O . GLY A 1 79 ? 2.839 -3.677 -5.877 1.00 84.50 79 GLY A O 1
ATOM 635 N N . ILE A 1 80 ? 5.079 -3.770 -5.832 1.00 86.19 80 ILE A N 1
ATOM 636 C CA . ILE A 1 80 ? 5.284 -3.092 -7.109 1.00 86.19 80 ILE A CA 1
ATOM 637 C C . ILE A 1 80 ? 4.863 -4.034 -8.228 1.00 86.19 80 ILE A C 1
ATOM 639 O O . ILE A 1 80 ? 5.402 -5.131 -8.364 1.00 86.19 80 ILE A O 1
ATOM 643 N N . THR A 1 81 ? 3.901 -3.614 -9.043 1.00 86.69 81 THR A N 1
ATOM 644 C CA . THR A 1 81 ? 3.435 -4.406 -10.179 1.00 86.69 81 THR A CA 1
ATOM 645 C C . THR A 1 81 ? 3.202 -3.541 -11.406 1.00 86.69 81 THR A C 1
ATOM 647 O O . THR A 1 81 ? 2.915 -2.348 -11.309 1.00 86.69 81 THR A O 1
ATOM 650 N N . SER A 1 82 ? 3.333 -4.154 -12.580 1.00 80.88 82 SER A N 1
ATOM 651 C CA . SER A 1 82 ? 3.069 -3.495 -13.853 1.00 80.88 82 SER A CA 1
ATOM 652 C C . SER A 1 82 ? 1.567 -3.265 -14.016 1.00 80.88 82 SER A C 1
ATOM 654 O O . SER A 1 82 ? 0.843 -4.152 -14.463 1.00 80.88 82 SER A O 1
ATOM 656 N N . THR A 1 83 ? 1.095 -2.067 -13.679 1.00 82.50 83 THR A N 1
ATOM 657 C CA . THR A 1 83 ? -0.295 -1.651 -13.905 1.00 82.50 83 THR A CA 1
ATOM 658 C C . THR A 1 83 ? -0.422 -0.764 -15.144 1.00 82.50 83 THR A C 1
ATOM 660 O O . THR A 1 83 ? 0.556 -0.197 -15.646 1.00 82.50 83 THR A O 1
ATOM 663 N N . ASN A 1 84 ? -1.661 -0.575 -15.605 1.00 78.88 84 ASN A N 1
ATOM 664 C CA . ASN A 1 84 ? -1.989 0.418 -16.632 1.00 78.88 84 ASN A CA 1
ATOM 665 C C . ASN A 1 84 ? -1.757 1.865 -16.153 1.00 78.88 84 ASN A C 1
ATOM 667 O O . ASN A 1 84 ? -1.868 2.791 -16.939 1.00 78.88 84 ASN A O 1
ATOM 671 N N . MET A 1 85 ? -1.378 2.102 -14.893 1.00 73.50 85 MET A N 1
ATOM 672 C CA . MET A 1 85 ? -0.998 3.443 -14.445 1.00 73.50 85 MET A CA 1
ATOM 673 C C . MET A 1 85 ? 0.244 3.953 -15.199 1.00 73.50 85 MET A C 1
ATOM 675 O O . MET A 1 85 ? 0.349 5.138 -15.493 1.00 73.50 85 MET A O 1
ATOM 679 N N . SER A 1 86 ? 1.123 3.042 -15.633 1.00 65.06 86 SER A N 1
ATOM 680 C CA . SER A 1 86 ? 2.267 3.373 -16.492 1.00 65.06 86 SER A CA 1
ATOM 681 C C . SER A 1 86 ? 1.871 3.991 -17.842 1.00 65.06 86 SER A C 1
ATOM 683 O O . SER A 1 86 ? 2.622 4.803 -18.378 1.00 65.06 86 SER A O 1
ATOM 685 N N . THR A 1 87 ? 0.672 3.702 -18.371 1.00 65.00 87 THR A N 1
ATOM 686 C CA . THR A 1 87 ? 0.197 4.319 -19.621 1.00 65.00 87 THR A CA 1
ATOM 687 C C . THR A 1 87 ? -0.256 5.765 -19.434 1.00 65.00 87 THR A C 1
ATOM 689 O O . THR A 1 87 ? -0.221 6.525 -20.396 1.00 65.00 87 THR A O 1
ATOM 692 N N . LEU A 1 88 ? -0.623 6.172 -18.212 1.00 71.25 88 LEU A N 1
ATOM 693 C CA . LEU A 1 88 ? -0.993 7.560 -17.901 1.00 71.25 88 LEU A CA 1
ATOM 694 C C . LEU A 1 88 ? 0.215 8.506 -17.900 1.00 71.25 88 LEU A C 1
ATOM 696 O O . LEU A 1 88 ? 0.051 9.697 -18.136 1.00 71.25 88 LEU A O 1
ATOM 700 N N . LEU A 1 89 ? 1.428 7.980 -17.705 1.00 68.12 89 LEU A N 1
ATOM 701 C CA . LEU A 1 89 ? 2.671 8.759 -17.764 1.00 68.12 89 LEU A CA 1
ATOM 702 C C . LEU A 1 89 ? 3.051 9.191 -19.196 1.00 68.12 89 LEU A C 1
ATOM 704 O O . LEU A 1 89 ? 4.054 9.875 -19.369 1.00 68.12 89 LEU A O 1
ATOM 708 N N . ASN A 1 90 ? 2.269 8.796 -20.213 1.00 66.38 90 ASN A N 1
ATOM 709 C CA . ASN A 1 90 ? 2.405 9.170 -21.629 1.00 66.38 90 ASN A CA 1
ATOM 710 C C . ASN A 1 90 ? 3.858 9.194 -22.150 1.00 66.38 90 ASN A C 1
ATOM 712 O O . ASN A 1 90 ? 4.268 10.078 -22.905 1.00 66.38 90 ASN A O 1
ATOM 716 N N . ILE A 1 91 ? 4.663 8.216 -21.729 1.00 72.19 91 ILE A N 1
ATOM 717 C CA . ILE A 1 91 ? 6.066 8.121 -22.125 1.00 72.19 91 ILE A CA 1
ATOM 718 C C . ILE A 1 91 ? 6.109 7.674 -23.589 1.00 72.19 91 ILE A C 1
ATOM 720 O O . ILE A 1 91 ? 5.766 6.540 -23.922 1.00 72.19 91 ILE A O 1
ATOM 724 N N . ARG A 1 92 ? 6.558 8.569 -24.474 1.00 69.06 92 ARG A N 1
ATOM 725 C CA . ARG A 1 92 ? 6.596 8.391 -25.939 1.00 69.06 92 ARG A CA 1
ATOM 726 C C . ARG A 1 92 ? 7.728 7.472 -26.428 1.00 69.06 92 ARG A C 1
ATOM 728 O O . ARG A 1 92 ? 8.184 7.590 -27.560 1.00 69.06 92 ARG A O 1
ATOM 735 N N . ILE A 1 93 ? 8.215 6.573 -25.576 1.00 78.06 93 ILE A N 1
ATOM 736 C CA . ILE A 1 93 ? 9.295 5.644 -25.912 1.00 78.06 93 ILE A CA 1
ATOM 737 C C . ILE A 1 93 ? 8.656 4.320 -26.355 1.00 78.06 93 ILE A C 1
ATOM 739 O O . ILE A 1 93 ? 7.950 3.692 -25.557 1.00 78.06 93 ILE A O 1
ATOM 743 N N . PRO A 1 94 ? 8.867 3.860 -27.602 1.00 75.94 94 PRO A N 1
ATOM 744 C CA . PRO A 1 94 ? 8.366 2.557 -28.024 1.00 75.94 94 PRO A CA 1
ATOM 745 C C . PRO A 1 94 ? 8.999 1.454 -27.160 1.00 75.94 94 PRO A C 1
ATOM 747 O O . PRO A 1 94 ? 10.151 1.558 -26.752 1.00 75.94 94 PRO A O 1
ATOM 750 N N . PHE A 1 95 ? 8.241 0.397 -26.859 1.00 81.81 95 PHE A N 1
ATOM 751 C CA . PHE A 1 95 ? 8.682 -0.746 -26.038 1.00 81.81 95 PHE A CA 1
ATOM 752 C C . PHE A 1 95 ? 8.995 -0.469 -24.556 1.00 81.81 95 PHE A C 1
ATOM 754 O O . PHE A 1 95 ? 9.433 -1.389 -23.861 1.00 81.81 95 PHE A O 1
ATOM 761 N N . TYR A 1 96 ? 8.707 0.724 -24.016 1.00 82.06 96 TYR A N 1
ATOM 762 C CA . TYR A 1 96 ? 8.996 1.025 -22.603 1.00 82.06 96 TYR A CA 1
ATOM 763 C C . TYR A 1 96 ? 8.351 0.015 -21.633 1.00 82.06 96 TYR A C 1
ATOM 765 O O . TYR A 1 96 ? 8.962 -0.374 -20.641 1.00 82.06 96 TYR A O 1
ATOM 773 N N . ARG A 1 97 ? 7.133 -0.460 -21.939 1.00 79.25 97 ARG A N 1
ATOM 774 C CA . ARG A 1 97 ? 6.416 -1.451 -21.116 1.00 79.25 97 ARG A CA 1
ATOM 775 C C . ARG A 1 97 ? 7.178 -2.768 -21.042 1.00 79.25 97 ARG A C 1
ATOM 777 O O . ARG A 1 97 ? 7.319 -3.336 -19.964 1.00 79.25 97 ARG A O 1
ATOM 784 N N . THR A 1 98 ? 7.689 -3.233 -22.179 1.00 84.88 98 THR A N 1
ATOM 785 C CA . THR A 1 98 ? 8.486 -4.459 -22.259 1.00 84.88 98 THR A CA 1
ATOM 786 C C . THR A 1 98 ? 9.793 -4.294 -21.492 1.00 84.88 98 THR A C 1
ATOM 788 O O . THR A 1 98 ? 10.149 -5.172 -20.712 1.00 84.88 98 THR A O 1
ATOM 791 N N . LEU A 1 99 ? 10.467 -3.147 -21.634 1.00 85.62 99 LEU A N 1
ATOM 792 C CA . LEU A 1 99 ? 11.689 -2.846 -20.887 1.00 85.62 99 LEU A CA 1
ATOM 793 C C . LEU A 1 99 ? 11.443 -2.838 -19.370 1.00 85.62 99 LEU A C 1
ATOM 795 O O . LEU A 1 99 ? 12.200 -3.455 -18.627 1.00 85.62 99 LEU A O 1
ATOM 799 N N . MET A 1 100 ? 10.359 -2.211 -18.909 1.00 84.06 100 MET A N 1
ATOM 800 C CA . MET A 1 100 ? 9.979 -2.199 -17.493 1.00 84.06 100 MET A CA 1
ATOM 801 C C . MET A 1 100 ? 9.727 -3.617 -16.961 1.00 84.06 100 MET A C 1
ATOM 803 O O . MET A 1 100 ? 10.205 -3.966 -15.883 1.00 84.06 100 MET A O 1
ATOM 807 N N . LEU A 1 101 ? 9.025 -4.460 -17.727 1.00 86.31 101 LEU A N 1
ATOM 808 C CA . LEU A 1 101 ? 8.795 -5.861 -17.362 1.00 86.31 101 LEU A CA 1
ATOM 809 C C . LEU A 1 101 ? 10.101 -6.664 -17.288 1.00 86.31 101 LEU A C 1
ATOM 811 O O . LEU A 1 101 ? 10.270 -7.459 -16.364 1.00 86.31 101 LEU A O 1
ATOM 815 N N . ILE A 1 102 ? 11.037 -6.431 -18.214 1.00 87.94 102 ILE A N 1
ATOM 816 C CA . ILE A 1 102 ? 12.374 -7.043 -18.181 1.00 87.94 102 ILE A CA 1
ATOM 817 C C . ILE A 1 102 ? 13.119 -6.609 -16.915 1.00 87.94 102 ILE A C 1
ATOM 819 O O . ILE A 1 102 ? 13.668 -7.456 -16.215 1.00 87.94 102 ILE A O 1
ATOM 823 N N . VAL A 1 103 ? 13.092 -5.318 -16.572 1.00 87.06 103 VAL A N 1
ATOM 824 C CA . VAL A 1 103 ? 13.726 -4.795 -15.351 1.00 87.06 103 VAL A CA 1
ATOM 825 C C . VAL A 1 103 ? 13.123 -5.438 -14.103 1.00 87.06 103 VAL A C 1
ATOM 827 O O . VAL A 1 103 ? 13.860 -5.926 -13.249 1.00 87.06 103 VAL A O 1
ATOM 830 N N . PHE A 1 104 ? 11.796 -5.532 -14.014 1.00 87.00 104 PHE A N 1
ATOM 831 C CA . PHE A 1 104 ? 11.130 -6.234 -12.914 1.00 87.00 104 PHE A CA 1
ATOM 832 C C . PHE A 1 104 ? 11.551 -7.704 -12.829 1.00 87.00 104 PHE A C 1
ATOM 834 O O . PHE A 1 104 ? 11.669 -8.247 -11.729 1.00 87.00 104 PHE A O 1
ATOM 841 N N . TYR A 1 105 ? 11.816 -8.347 -13.970 1.00 86.69 105 TYR A N 1
ATOM 842 C CA . TYR A 1 105 ? 12.229 -9.751 -14.011 1.00 86.69 105 TYR A CA 1
ATOM 843 C C . TYR A 1 105 ? 13.659 -9.921 -13.528 1.00 86.69 105 TYR A C 1
ATOM 845 O O . TYR A 1 105 ? 13.932 -10.802 -12.714 1.00 86.69 105 TYR A O 1
ATOM 853 N N . VAL A 1 106 ? 14.552 -9.023 -13.944 1.00 87.50 106 VAL A N 1
ATOM 854 C CA . VAL A 1 106 ? 15.924 -8.982 -13.441 1.00 87.50 106 VAL A CA 1
ATOM 855 C C . VAL A 1 106 ? 15.917 -8.780 -11.932 1.00 87.50 106 VAL A C 1
ATOM 857 O O . VAL A 1 106 ? 16.458 -9.625 -11.230 1.00 87.50 106 VAL A O 1
ATOM 860 N N . ILE A 1 107 ? 15.252 -7.741 -11.415 1.00 85.00 107 ILE A N 1
ATOM 861 C CA . ILE A 1 107 ? 15.244 -7.433 -9.974 1.00 85.00 107 ILE A CA 1
ATOM 862 C C . ILE A 1 107 ? 14.676 -8.597 -9.145 1.00 85.00 107 ILE A C 1
ATOM 864 O O . ILE A 1 107 ? 15.187 -8.913 -8.069 1.00 85.00 107 ILE A O 1
ATOM 868 N N . ARG A 1 108 ? 13.662 -9.294 -9.665 1.00 82.88 108 ARG A N 1
ATOM 869 C CA . ARG A 1 108 ? 13.147 -10.526 -9.061 1.00 82.88 108 ARG A CA 1
ATOM 870 C C . ARG A 1 108 ? 14.200 -11.629 -8.989 1.00 82.88 108 ARG A C 1
ATOM 872 O O . ARG A 1 108 ? 14.307 -12.291 -7.960 1.00 82.88 108 ARG A O 1
ATOM 879 N N . LEU A 1 109 ? 14.968 -11.847 -10.058 1.00 83.94 109 LEU A N 1
ATOM 880 C CA . LEU A 1 109 ? 16.061 -12.822 -10.046 1.00 83.94 109 LEU A CA 1
ATOM 881 C C . LEU A 1 109 ? 17.154 -12.444 -9.038 1.00 83.94 109 LEU A C 1
ATOM 883 O O . LEU A 1 109 ? 17.789 -13.349 -8.495 1.00 83.94 109 LEU A O 1
ATOM 887 N N . LEU A 1 110 ? 17.323 -11.145 -8.748 1.00 83.75 110 LEU A N 1
ATOM 888 C CA . LEU A 1 110 ? 18.207 -10.656 -7.680 1.00 83.75 110 LEU A CA 1
ATOM 889 C C . LEU A 1 110 ? 17.640 -10.899 -6.272 1.00 83.75 110 LEU A C 1
ATOM 891 O O . LEU A 1 110 ? 18.360 -10.712 -5.299 1.00 83.75 110 LEU A O 1
ATOM 895 N N . GLY A 1 111 ? 16.391 -11.359 -6.156 1.00 79.06 111 GLY A N 1
ATOM 896 C CA . GLY A 1 111 ? 15.788 -11.777 -4.893 1.00 79.06 111 GLY A CA 1
ATOM 897 C C . GLY A 1 111 ? 14.916 -10.727 -4.210 1.00 79.06 111 GLY A C 1
ATOM 898 O O . GLY A 1 111 ? 14.555 -10.933 -3.057 1.00 79.06 111 GLY A O 1
ATOM 899 N N . SER A 1 112 ? 14.542 -9.630 -4.881 1.00 83.19 112 SER A N 1
ATOM 900 C CA . SER A 1 112 ? 13.626 -8.654 -4.273 1.00 83.19 112 SER A CA 1
ATOM 901 C C . SER A 1 112 ? 12.213 -9.244 -4.113 1.00 83.19 112 SER A C 1
ATOM 903 O O . SER A 1 112 ? 11.587 -9.584 -5.124 1.00 83.19 112 SER A O 1
ATOM 905 N N . PRO A 1 113 ? 11.666 -9.324 -2.884 1.00 82.69 113 PRO A N 1
ATOM 906 C CA . PRO A 1 113 ? 10.361 -9.935 -2.637 1.00 82.69 113 PRO A CA 1
ATOM 907 C C . PRO A 1 113 ? 9.182 -9.020 -2.995 1.00 82.69 113 PRO A C 1
ATOM 909 O O . PRO A 1 113 ? 8.047 -9.478 -3.102 1.00 82.69 113 PRO A O 1
ATOM 912 N N . ASN A 1 114 ? 9.433 -7.723 -3.182 1.00 84.69 114 ASN A N 1
ATOM 913 C CA . ASN A 1 114 ? 8.393 -6.697 -3.294 1.00 84.69 114 ASN A CA 1
ATOM 914 C C . ASN A 1 114 ? 7.903 -6.462 -4.734 1.00 84.69 114 ASN A C 1
ATOM 916 O O . ASN A 1 114 ? 7.016 -5.636 -4.943 1.00 84.69 114 ASN A O 1
ATOM 920 N N . ILE A 1 115 ? 8.470 -7.160 -5.727 1.00 87.12 115 ILE A N 1
ATOM 921 C CA . ILE A 1 115 ? 8.108 -7.021 -7.146 1.00 87.12 115 ILE A CA 1
ATOM 922 C C . ILE A 1 115 ? 7.217 -8.180 -7.594 1.00 87.12 115 ILE A C 1
ATOM 924 O O . ILE A 1 115 ? 7.603 -9.353 -7.567 1.00 87.12 115 ILE A O 1
ATOM 928 N N . LEU A 1 116 ? 6.019 -7.840 -8.071 1.00 85.94 116 LEU A N 1
ATOM 929 C CA . LEU A 1 116 ? 4.980 -8.782 -8.472 1.00 85.94 116 LEU A CA 1
ATOM 930 C C . LEU A 1 116 ? 4.617 -8.622 -9.950 1.00 85.94 116 LEU A C 1
ATOM 932 O O . LEU A 1 116 ? 4.424 -7.526 -10.466 1.00 85.94 116 LEU A O 1
ATOM 936 N N . PHE A 1 117 ? 4.450 -9.752 -10.633 1.00 81.88 117 PHE A N 1
ATOM 937 C CA . PHE A 1 117 ? 4.176 -9.807 -12.076 1.00 81.88 117 PHE A CA 1
ATOM 938 C C . PHE A 1 117 ? 2.701 -9.726 -12.445 1.00 81.88 117 PHE A C 1
ATOM 940 O O . PHE A 1 117 ? 2.361 -9.565 -13.612 1.00 81.88 117 PHE A O 1
ATOM 947 N N . SER A 1 118 ? 1.826 -9.874 -11.457 1.00 85.75 118 SER A N 1
ATOM 948 C CA . SER A 1 118 ? 0.390 -9.873 -11.670 1.00 85.75 118 SER A CA 1
ATOM 949 C C . SER A 1 118 ? -0.283 -9.011 -10.623 1.00 85.75 118 SER A C 1
ATOM 951 O O . SER A 1 118 ? 0.031 -9.100 -9.433 1.00 85.75 118 SER A O 1
ATOM 953 N N . VAL A 1 119 ? -1.270 -8.244 -11.079 1.00 89.25 119 VAL A N 1
ATOM 954 C CA . VAL A 1 119 ? -2.187 -7.487 -10.223 1.00 89.25 119 VAL A CA 1
ATOM 955 C C . VAL A 1 119 ? -2.891 -8.421 -9.236 1.00 89.25 119 VAL A C 1
ATOM 957 O O . VAL A 1 119 ? -3.085 -8.055 -8.081 1.00 89.25 119 VAL A O 1
ATOM 960 N N . TYR A 1 120 ? -3.172 -9.665 -9.643 1.00 89.69 120 TYR A N 1
ATOM 961 C CA . TYR A 1 120 ? -3.734 -10.686 -8.757 1.00 89.69 120 TYR A CA 1
ATOM 962 C C . TYR A 1 120 ? -2.827 -10.959 -7.552 1.00 89.69 120 TYR A C 1
ATOM 964 O O . TYR A 1 120 ? -3.290 -11.001 -6.418 1.00 89.69 120 TYR A O 1
ATOM 972 N N . LYS A 1 121 ? -1.514 -11.075 -7.780 1.00 89.69 121 LYS A N 1
ATOM 973 C CA . LYS A 1 121 ? -0.549 -11.315 -6.700 1.00 89.69 121 LYS A CA 1
ATOM 974 C C . LYS A 1 121 ? -0.415 -10.101 -5.790 1.00 89.69 121 LYS A C 1
ATOM 976 O O . LYS A 1 121 ? -0.301 -10.258 -4.581 1.00 89.69 121 LYS A O 1
ATOM 981 N N . ALA A 1 122 ? -0.479 -8.894 -6.353 1.00 88.88 122 ALA A N 1
ATOM 982 C CA . ALA A 1 122 ? -0.472 -7.664 -5.567 1.00 88.88 122 ALA A CA 1
ATOM 983 C C . ALA A 1 122 ? -1.699 -7.554 -4.640 1.00 88.88 122 ALA A C 1
ATOM 985 O O . ALA A 1 122 ? -1.583 -6.971 -3.564 1.00 88.88 122 ALA A O 1
ATOM 986 N N . ALA A 1 123 ? -2.830 -8.165 -5.006 1.00 91.56 123 ALA A N 1
ATOM 987 C CA . ALA A 1 123 ? -4.053 -8.184 -4.206 1.00 91.56 123 ALA A CA 1
ATOM 988 C C . ALA A 1 123 ? -4.065 -9.232 -3.075 1.00 91.56 123 ALA A C 1
ATOM 990 O O . ALA A 1 123 ? -4.953 -9.173 -2.226 1.00 91.56 123 ALA A O 1
ATOM 991 N N . ILE A 1 124 ? -3.102 -10.164 -3.021 1.00 92.44 124 ILE A N 1
ATOM 992 C CA . ILE A 1 124 ? -3.113 -11.280 -2.056 1.00 92.44 124 ILE A CA 1
ATOM 993 C C . ILE A 1 124 ? -3.178 -10.786 -0.612 1.00 92.44 124 ILE A C 1
ATOM 995 O O . ILE A 1 124 ? -4.000 -11.291 0.144 1.00 92.44 124 ILE A O 1
ATOM 999 N N . ALA A 1 125 ? -2.387 -9.781 -0.229 1.00 91.88 125 ALA A N 1
ATOM 1000 C CA . ALA A 1 125 ? -2.426 -9.256 1.134 1.00 91.88 125 ALA A CA 1
ATOM 1001 C C . ALA A 1 125 ? -3.800 -8.670 1.496 1.00 91.88 125 ALA A C 1
ATOM 1003 O O . ALA A 1 125 ? -4.321 -8.943 2.575 1.00 91.88 125 ALA A O 1
ATOM 1004 N N . ALA A 1 126 ? -4.427 -7.930 0.578 1.00 93.44 126 ALA A N 1
ATOM 1005 C CA . ALA A 1 126 ? -5.750 -7.353 0.807 1.00 93.44 126 ALA A CA 1
ATOM 1006 C C . ALA A 1 126 ? -6.825 -8.441 0.934 1.00 93.44 126 ALA A C 1
ATOM 1008 O O . ALA A 1 126 ? -7.624 -8.418 1.867 1.00 93.44 126 ALA A O 1
ATOM 1009 N N . VAL A 1 127 ? -6.811 -9.427 0.032 1.00 94.19 127 VAL A N 1
ATOM 1010 C CA . VAL A 1 127 ? -7.756 -10.552 0.047 1.00 94.19 127 VAL A CA 1
ATOM 1011 C C . VAL A 1 127 ? -7.564 -11.411 1.295 1.00 94.19 127 VAL A C 1
ATOM 1013 O O . VAL A 1 127 ? -8.540 -11.783 1.940 1.00 94.19 127 VAL A O 1
ATOM 1016 N N . HIS A 1 128 ? -6.319 -11.683 1.680 1.00 92.75 128 HIS A N 1
ATOM 1017 C CA . HIS A 1 128 ? -6.003 -12.459 2.872 1.00 92.75 128 HIS A CA 1
ATOM 1018 C C . HIS A 1 128 ? -6.560 -11.789 4.132 1.00 92.75 128 HIS A C 1
ATOM 1020 O O . HIS A 1 128 ? -7.319 -12.410 4.868 1.00 92.75 128 HIS A O 1
ATOM 1026 N N . ILE A 1 129 ? -6.278 -10.501 4.347 1.00 91.94 129 ILE A N 1
ATOM 1027 C CA . ILE A 1 129 ? -6.785 -9.762 5.517 1.00 91.94 129 ILE A CA 1
ATOM 1028 C C . ILE A 1 129 ? -8.313 -9.609 5.493 1.00 91.94 129 ILE A C 1
ATOM 1030 O O . ILE A 1 129 ? -8.954 -9.609 6.546 1.00 91.94 129 ILE A O 1
ATOM 1034 N N . ALA A 1 130 ? -8.919 -9.540 4.306 1.00 91.75 130 ALA A N 1
ATOM 1035 C CA . ALA A 1 130 ? -10.370 -9.503 4.163 1.00 91.75 130 ALA A CA 1
ATOM 1036 C C . ALA A 1 130 ? -11.049 -10.843 4.506 1.00 91.75 130 ALA A C 1
ATOM 1038 O O . ALA A 1 130 ? -12.169 -10.838 5.015 1.00 91.75 130 ALA A O 1
ATOM 1039 N N . LEU A 1 131 ? -10.404 -11.983 4.241 1.00 92.12 131 LEU A N 1
ATOM 1040 C CA . LEU A 1 131 ? -11.018 -13.310 4.389 1.00 92.12 131 LEU A CA 1
ATOM 1041 C C . LEU A 1 131 ? -10.633 -14.034 5.681 1.00 92.12 131 LEU A C 1
ATOM 1043 O O . LEU A 1 131 ? -11.435 -14.810 6.199 1.00 92.12 131 LEU A O 1
ATOM 1047 N N . VAL A 1 132 ? -9.439 -13.789 6.217 1.00 91.69 132 VAL A N 1
ATOM 1048 C CA . VAL A 1 132 ? -8.938 -14.516 7.387 1.00 91.69 132 VAL A CA 1
ATOM 1049 C C . VAL A 1 132 ? -9.773 -14.211 8.637 1.00 91.69 132 VAL A C 1
ATOM 1051 O O . VAL A 1 132 ? -10.150 -13.055 8.851 1.00 91.69 132 VAL A O 1
ATOM 1054 N N . PRO A 1 133 ? -10.093 -15.217 9.474 1.00 88.00 133 PRO A N 1
ATOM 1055 C CA . PRO A 1 133 ? -10.733 -14.980 10.762 1.00 88.00 133 PRO A CA 1
ATOM 1056 C C . PRO A 1 133 ? -9.848 -14.124 11.669 1.00 88.00 133 PRO A C 1
ATOM 1058 O O . PRO A 1 133 ? -8.647 -14.356 11.763 1.00 88.00 133 PRO A O 1
ATOM 1061 N N . LEU A 1 134 ? -10.451 -13.181 12.390 1.00 83.81 134 LEU A N 1
ATOM 1062 C CA . LEU A 1 134 ? -9.734 -12.216 13.235 1.00 83.81 134 LEU A CA 1
ATOM 1063 C C . LEU A 1 134 ? -8.831 -12.860 14.294 1.00 83.81 134 LEU A C 1
ATOM 1065 O O . LEU A 1 134 ? -7.810 -12.288 14.642 1.00 83.81 134 LEU A O 1
ATOM 1069 N N . VAL A 1 135 ? -9.167 -14.073 14.739 1.00 83.69 135 VAL A N 1
ATOM 1070 C CA . VAL A 1 135 ? -8.376 -14.864 15.698 1.00 83.69 135 VAL A CA 1
ATOM 1071 C C . VAL A 1 135 ? -6.956 -15.153 15.192 1.00 83.69 135 VAL A C 1
ATOM 1073 O O . VAL A 1 135 ? -6.047 -15.343 15.991 1.00 83.69 135 VAL A O 1
ATOM 1076 N N . TYR A 1 136 ? -6.752 -15.178 13.873 1.00 85.06 136 TYR A N 1
ATOM 1077 C CA . TYR A 1 136 ? -5.458 -15.472 13.254 1.00 85.06 136 TYR A CA 1
ATOM 1078 C C . TYR A 1 136 ? -4.716 -14.225 12.766 1.00 85.06 136 TYR A C 1
ATOM 1080 O O . TYR A 1 136 ? -3.649 -14.355 12.167 1.00 85.06 136 TYR A O 1
ATOM 1088 N N . ILE A 1 137 ? -5.274 -13.026 12.967 1.00 84.38 137 ILE A N 1
ATOM 1089 C CA . ILE A 1 137 ? -4.635 -11.787 12.528 1.00 84.38 137 ILE A CA 1
ATOM 1090 C C . ILE A 1 137 ? -3.873 -11.185 13.713 1.00 84.38 137 ILE A C 1
ATOM 1092 O O . ILE A 1 137 ? -4.504 -10.798 14.698 1.00 84.38 137 ILE A O 1
ATOM 109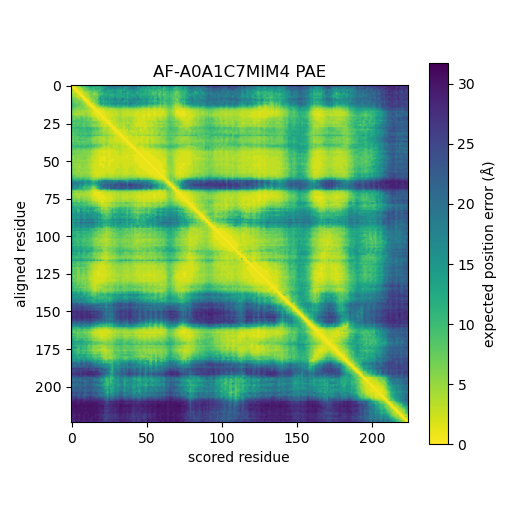6 N N . PRO A 1 138 ? -2.535 -11.072 13.632 1.00 78.81 138 PRO A N 1
ATOM 1097 C CA . PRO A 1 138 ? -1.771 -10.359 14.646 1.00 78.81 138 PRO A CA 1
ATOM 1098 C C . PRO A 1 138 ? -2.214 -8.895 14.646 1.00 78.81 138 PRO A C 1
ATOM 1100 O O . PRO A 1 138 ? -2.266 -8.257 13.591 1.00 78.81 138 PRO A O 1
ATOM 1103 N N . THR A 1 139 ? -2.586 -8.385 15.817 1.00 69.00 139 THR A N 1
ATOM 1104 C CA . THR A 1 139 ? -3.105 -7.015 15.956 1.00 69.00 139 THR A CA 1
ATOM 1105 C C . THR A 1 139 ? -2.015 -6.076 16.457 1.00 69.00 139 THR A C 1
ATOM 1107 O O . THR A 1 139 ? -1.975 -4.914 16.057 1.00 69.00 139 THR A O 1
ATOM 1110 N N . SER A 1 140 ? -1.074 -6.595 17.248 1.00 66.62 140 SER A N 1
ATOM 1111 C CA . SER A 1 140 ? 0.090 -5.858 17.720 1.00 66.62 140 SER A CA 1
ATOM 1112 C C . SER A 1 140 ? 1.390 -6.407 17.132 1.00 66.62 140 SER A C 1
ATOM 1114 O O . SER A 1 140 ? 1.532 -7.596 16.840 1.00 66.62 140 SER A O 1
ATOM 1116 N N . ALA A 1 141 ? 2.387 -5.529 17.011 1.00 64.12 141 ALA A N 1
ATOM 1117 C CA . ALA A 1 141 ? 3.757 -5.906 16.673 1.00 64.12 141 ALA A CA 1
ATOM 1118 C C . ALA A 1 141 ? 4.362 -6.903 17.683 1.00 64.12 141 ALA A C 1
ATOM 1120 O O . ALA A 1 141 ? 5.217 -7.700 17.308 1.00 64.12 141 ALA A O 1
ATOM 1121 N N . SER A 1 142 ? 3.893 -6.888 18.938 1.00 63.03 142 SER A N 1
ATOM 1122 C CA . SER A 1 142 ? 4.296 -7.833 19.991 1.00 63.03 142 SER A CA 1
ATOM 1123 C C . SER A 1 142 ? 3.855 -9.275 19.732 1.00 63.03 142 SER A C 1
ATOM 1125 O O . SER A 1 142 ? 4.428 -10.192 20.313 1.00 63.03 142 SER A O 1
ATOM 1127 N N . ASP A 1 143 ? 2.852 -9.476 18.874 1.00 61.94 143 ASP A N 1
ATOM 1128 C CA . ASP A 1 143 ? 2.257 -10.792 18.608 1.00 61.94 143 ASP A CA 1
ATOM 1129 C C . ASP A 1 143 ? 3.003 -11.547 17.497 1.00 61.94 143 ASP A C 1
ATOM 1131 O O . ASP A 1 143 ? 2.720 -12.714 17.218 1.00 61.94 143 ASP A O 1
ATOM 1135 N N . LEU A 1 144 ? 3.950 -10.881 16.828 1.00 62.72 144 LEU A N 1
ATOM 1136 C CA . LEU A 1 144 ? 4.724 -11.458 15.739 1.00 62.72 144 LEU A CA 1
ATOM 1137 C C . LEU A 1 144 ? 5.995 -12.138 16.263 1.00 62.72 144 LEU A C 1
ATOM 1139 O O . LEU A 1 144 ? 6.694 -11.583 17.112 1.00 62.72 144 LEU A O 1
ATOM 1143 N N . PRO A 1 145 ? 6.360 -13.318 15.728 1.00 55.25 145 PRO A N 1
ATOM 1144 C CA . PRO A 1 145 ? 7.615 -13.956 16.087 1.00 55.25 145 PRO A CA 1
ATOM 1145 C C . PRO A 1 145 ? 8.809 -13.075 15.661 1.00 55.25 145 PRO A C 1
ATOM 1147 O O . PRO A 1 145 ? 8.764 -12.481 14.579 1.00 55.25 145 PRO A O 1
ATOM 1150 N N . PRO A 1 146 ? 9.914 -13.044 16.438 1.00 51.38 146 PRO A N 1
ATOM 1151 C CA . PRO A 1 146 ? 11.070 -12.168 16.202 1.00 51.38 146 PRO A CA 1
ATOM 1152 C C . PRO A 1 146 ? 11.760 -12.322 14.834 1.00 51.38 146 PRO A C 1
ATOM 1154 O O . PRO A 1 146 ? 12.605 -11.515 14.469 1.00 51.38 146 PRO A O 1
ATOM 1157 N N . GLN A 1 147 ? 11.414 -13.364 14.074 1.00 48.75 147 GLN A N 1
ATOM 1158 C CA . GLN A 1 147 ? 11.955 -13.663 12.746 1.00 48.75 147 GLN A CA 1
ATOM 1159 C C . GLN A 1 147 ? 11.068 -13.175 11.584 1.00 48.75 147 GLN A C 1
ATOM 1161 O O . GLN A 1 147 ? 11.487 -13.258 10.433 1.00 48.75 147 GLN A O 1
ATOM 1166 N N . ALA A 1 148 ? 9.851 -12.679 11.850 1.00 44.53 148 ALA A N 1
ATOM 1167 C CA . ALA A 1 148 ? 8.923 -12.204 10.813 1.00 44.53 148 ALA A CA 1
ATOM 1168 C C . ALA A 1 148 ? 9.206 -10.764 10.342 1.00 44.53 148 ALA A C 1
ATOM 1170 O O . ALA A 1 148 ? 8.521 -10.258 9.450 1.00 44.53 148 ALA A O 1
ATOM 1171 N N . TYR A 1 149 ? 10.211 -10.106 10.924 1.00 50.41 149 TYR A N 1
ATOM 1172 C CA . TYR A 1 149 ? 10.672 -8.785 10.520 1.00 50.41 149 TYR A CA 1
ATOM 1173 C C . TYR A 1 149 ? 12.188 -8.803 10.297 1.00 50.41 149 TYR A C 1
ATOM 1175 O O . TYR A 1 149 ? 12.943 -9.323 11.114 1.00 50.41 149 TYR A O 1
ATOM 1183 N N . SER A 1 150 ? 12.655 -8.193 9.204 1.00 38.69 150 SER A N 1
ATOM 1184 C CA . SER A 1 150 ? 14.038 -7.712 9.167 1.00 38.69 150 SER A CA 1
ATOM 1185 C C . SER A 1 150 ? 14.114 -6.505 10.107 1.00 38.69 150 SER A C 1
ATOM 1187 O O . SER A 1 150 ? 13.349 -5.560 9.900 1.00 38.69 150 SER A O 1
ATOM 1189 N N . PRO A 1 151 ? 14.979 -6.503 11.139 1.00 37.38 151 PRO A N 1
ATOM 1190 C CA . PRO A 1 151 ? 15.171 -5.359 12.021 1.00 37.38 151 PRO A CA 1
ATOM 1191 C C . PRO A 1 151 ? 15.848 -4.251 11.225 1.00 37.38 151 PRO A C 1
ATOM 1193 O O . PRO A 1 151 ? 17.066 -4.155 11.105 1.00 37.38 151 PRO A O 1
ATOM 1196 N N . THR A 1 152 ? 15.036 -3.411 10.619 1.00 39.28 152 THR A N 1
ATOM 1197 C CA . THR A 1 152 ? 15.494 -2.276 9.848 1.00 39.28 152 THR A CA 1
ATOM 1198 C C . THR A 1 152 ? 15.760 -1.103 10.780 1.00 39.28 152 THR A C 1
ATOM 1200 O O . THR A 1 152 ? 14.881 -0.270 10.927 1.00 39.28 152 THR A O 1
ATOM 1203 N N . HIS A 1 153 ? 16.926 -1.087 11.444 1.00 35.03 153 HIS A N 1
ATOM 1204 C CA . HIS A 1 153 ? 17.628 0.026 12.134 1.00 35.03 153 HIS A CA 1
ATOM 1205 C C . HIS A 1 153 ? 16.858 1.055 13.004 1.00 35.03 153 HIS A C 1
ATOM 1207 O O . HIS A 1 153 ? 17.490 1.900 13.634 1.00 35.03 153 HIS A O 1
ATOM 1213 N N . PHE A 1 154 ? 15.541 0.965 13.142 1.00 42.72 154 PHE A N 1
ATOM 1214 C CA . PHE A 1 154 ? 14.695 1.781 14.001 1.00 42.72 154 PHE A CA 1
ATOM 1215 C C . PHE A 1 154 ? 14.364 0.997 15.273 1.00 42.72 154 PHE A C 1
ATOM 1217 O O . PHE A 1 154 ? 13.208 0.835 15.646 1.00 42.72 154 PHE A O 1
ATOM 1224 N N . SER A 1 155 ? 15.399 0.533 15.979 1.00 38.84 155 SER A N 1
ATOM 1225 C CA . SER A 1 155 ? 15.290 0.246 17.415 1.00 38.84 155 SER A CA 1
ATOM 1226 C C . SER A 1 155 ? 15.248 1.576 18.167 1.00 38.84 155 SER A C 1
ATOM 1228 O O . SER A 1 155 ? 16.165 1.931 18.898 1.00 38.84 155 SER A O 1
ATOM 1230 N N . SER A 1 156 ? 14.182 2.350 17.966 1.00 39.03 156 SER A N 1
ATOM 1231 C CA . SER A 1 156 ? 13.693 3.163 19.067 1.00 39.03 156 SER A CA 1
ATOM 1232 C C . SER A 1 156 ? 12.741 2.250 19.812 1.00 39.03 156 SER A C 1
ATOM 1234 O O . SER A 1 156 ? 11.622 2.014 19.371 1.00 39.03 156 SER A O 1
ATOM 1236 N N . GLU A 1 157 ? 13.232 1.694 20.912 1.00 42.19 157 GLU A N 1
ATOM 1237 C CA . GLU A 1 157 ? 12.588 0.731 21.815 1.00 42.19 157 GLU A CA 1
ATOM 1238 C C . GLU A 1 157 ? 11.206 1.196 22.351 1.00 42.19 157 GLU A C 1
ATOM 1240 O O . GLU A 1 157 ? 10.565 0.493 23.118 1.00 42.19 157 GLU A O 1
ATOM 1245 N N . HIS A 1 158 ? 10.736 2.383 21.945 1.00 42.84 158 HIS A N 1
ATOM 1246 C CA . HIS A 1 158 ? 9.559 3.078 22.465 1.00 42.84 158 HIS A CA 1
ATOM 1247 C C . HIS A 1 158 ? 8.676 3.729 21.379 1.00 42.84 158 HIS A C 1
ATOM 1249 O O . HIS A 1 158 ? 7.692 4.389 21.718 1.00 42.84 158 HIS A O 1
ATOM 1255 N N . ALA A 1 159 ? 8.998 3.603 20.084 1.00 47.91 159 ALA A N 1
ATOM 1256 C CA . ALA A 1 159 ? 8.118 4.129 19.038 1.00 47.91 159 ALA A CA 1
ATOM 1257 C C . ALA A 1 159 ? 6.966 3.142 18.803 1.00 47.91 159 ALA A C 1
ATOM 1259 O O . ALA A 1 159 ? 7.225 1.957 18.601 1.00 47.91 159 ALA A O 1
ATOM 1260 N N . PRO A 1 160 ? 5.697 3.574 18.835 1.00 58.66 160 PRO A N 1
ATOM 1261 C CA . PRO A 1 160 ? 4.616 2.668 18.515 1.00 58.66 160 PRO A CA 1
ATOM 1262 C C . PRO A 1 160 ? 4.665 2.348 17.011 1.00 58.66 160 PRO A C 1
ATOM 1264 O O . PRO A 1 160 ? 4.903 3.217 16.167 1.00 58.66 160 PRO A O 1
ATOM 1267 N N . PHE A 1 161 ? 4.495 1.070 16.678 1.00 67.2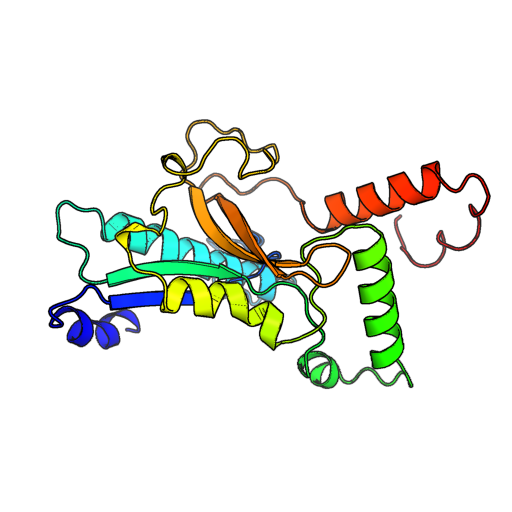5 161 PHE A N 1
ATOM 1268 C CA . PHE A 1 161 ? 4.541 0.581 15.303 1.00 67.25 161 PHE A CA 1
ATOM 1269 C C . PHE A 1 161 ? 3.169 0.064 14.897 1.00 67.25 161 PHE A C 1
ATOM 1271 O O . PHE A 1 161 ? 2.563 -0.731 15.611 1.00 67.25 161 PHE A O 1
ATOM 1278 N N . ALA A 1 162 ? 2.692 0.491 13.732 1.00 74.88 162 ALA A N 1
ATOM 1279 C CA . ALA A 1 162 ? 1.499 -0.075 13.128 1.00 74.88 162 ALA A CA 1
ATOM 1280 C C . ALA A 1 162 ? 1.904 -1.246 12.231 1.00 74.88 162 ALA A C 1
ATOM 1282 O O . ALA A 1 162 ? 2.906 -1.180 11.511 1.00 74.88 162 ALA A O 1
ATOM 1283 N N . LEU A 1 163 ? 1.130 -2.327 12.263 1.00 83.62 163 LEU A N 1
ATOM 1284 C CA . LEU A 1 163 ? 1.402 -3.488 11.431 1.00 83.62 163 LEU A CA 1
ATOM 1285 C C . LEU A 1 163 ? 0.901 -3.258 9.999 1.00 83.62 163 LEU A C 1
ATOM 1287 O O . LEU A 1 163 ? -0.278 -2.976 9.778 1.00 83.62 163 LEU A O 1
ATOM 1291 N N . ARG A 1 164 ? 1.798 -3.411 9.020 1.00 87.00 164 ARG A N 1
ATOM 1292 C CA . ARG A 1 164 ? 1.476 -3.388 7.590 1.00 87.00 164 ARG A CA 1
ATOM 1293 C C . ARG A 1 164 ? 1.645 -4.772 6.990 1.00 87.00 164 ARG A C 1
ATOM 1295 O O . ARG A 1 164 ? 2.699 -5.392 7.099 1.00 87.00 164 ARG A O 1
ATOM 1302 N N . PHE A 1 165 ? 0.616 -5.222 6.286 1.00 90.31 165 PHE A N 1
ATOM 1303 C CA . PHE A 1 165 ? 0.641 -6.466 5.526 1.00 90.31 165 PHE A CA 1
ATOM 1304 C C . PHE A 1 165 ? 1.003 -6.186 4.069 1.00 90.31 165 PHE A C 1
ATOM 1306 O O . PHE A 1 165 ? 0.393 -5.338 3.423 1.00 90.31 165 PHE A O 1
ATOM 1313 N N . CYS A 1 166 ? 1.986 -6.898 3.534 1.00 90.31 166 CYS A N 1
ATOM 1314 C CA . CYS A 1 166 ? 2.528 -6.674 2.200 1.00 90.31 166 CYS A CA 1
ATOM 1315 C C . CYS A 1 166 ? 2.357 -7.915 1.331 1.00 90.31 166 CYS A C 1
ATOM 1317 O O . CYS A 1 166 ? 2.615 -9.036 1.765 1.00 90.31 166 CYS A O 1
ATOM 1319 N N . SER A 1 167 ? 1.975 -7.720 0.072 1.00 90.50 167 SER A N 1
ATOM 1320 C CA . SER A 1 167 ? 2.031 -8.799 -0.915 1.00 90.50 167 SER A CA 1
ATOM 1321 C C . SER A 1 167 ? 3.482 -9.003 -1.343 1.00 90.50 167 SER A C 1
ATOM 1323 O O . SER A 1 167 ? 4.090 -8.087 -1.898 1.00 90.50 167 SER A O 1
ATOM 1325 N N . GLN A 1 168 ? 4.025 -10.193 -1.102 1.00 89.19 168 GLN A N 1
ATOM 1326 C CA . GLN A 1 168 ? 5.389 -10.558 -1.469 1.00 89.19 168 GLN A CA 1
ATOM 1327 C C . GLN A 1 168 ? 5.400 -11.733 -2.441 1.00 89.19 168 GLN A C 1
ATOM 1329 O O . GLN A 1 168 ? 4.411 -12.447 -2.622 1.00 89.19 168 GLN A O 1
ATOM 1334 N N . ASN A 1 169 ? 6.523 -11.912 -3.123 1.00 87.38 169 ASN A N 1
ATOM 1335 C CA . ASN A 1 169 ? 6.703 -12.978 -4.086 1.00 87.38 169 ASN A CA 1
ATOM 1336 C C . ASN A 1 169 ? 8.157 -13.447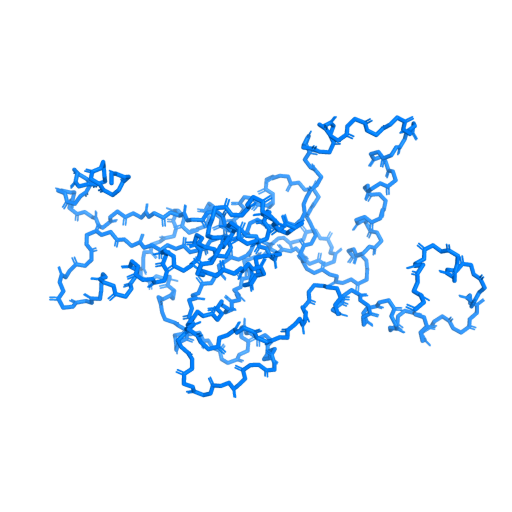 -4.029 1.00 87.38 169 ASN A C 1
ATOM 1338 O O . ASN A 1 169 ? 9.064 -12.630 -4.153 1.00 87.38 169 ASN A O 1
ATOM 1342 N N . ASP A 1 170 ? 8.388 -14.748 -3.881 1.00 85.12 170 ASP A N 1
ATOM 1343 C CA . ASP A 1 170 ? 9.737 -15.325 -3.884 1.00 85.12 170 ASP A CA 1
ATOM 1344 C C . ASP A 1 170 ? 10.430 -15.131 -5.248 1.00 85.12 170 ASP A C 1
ATOM 1346 O O . ASP A 1 170 ? 9.875 -14.516 -6.155 1.00 85.12 170 ASP A O 1
ATOM 1350 N N . ARG A 1 171 ? 11.626 -15.688 -5.461 1.00 84.12 171 ARG A N 1
ATOM 1351 C CA . ARG A 1 171 ? 12.295 -15.607 -6.774 1.00 84.12 171 ARG A CA 1
ATOM 1352 C C . ARG A 1 171 ? 11.600 -16.415 -7.887 1.00 84.12 171 ARG A C 1
ATOM 1354 O O . ARG A 1 171 ? 11.779 -16.101 -9.061 1.00 84.12 171 ARG A O 1
ATOM 1361 N N . TRP A 1 172 ? 10.808 -17.4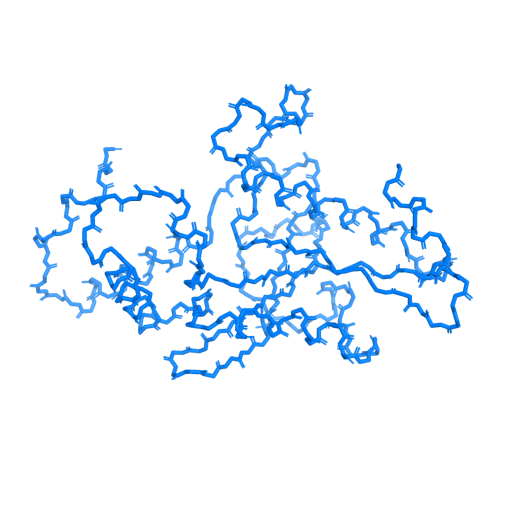34 -7.548 1.00 84.50 172 TRP A N 1
ATOM 1362 C CA . TRP A 1 172 ? 10.330 -18.478 -8.472 1.00 84.50 172 TRP A CA 1
ATOM 1363 C C . TRP A 1 172 ? 8.923 -18.260 -9.009 1.00 84.50 172 TRP A C 1
ATOM 1365 O O . TRP A 1 172 ? 8.617 -18.578 -10.147 1.00 84.50 172 TRP A O 1
ATOM 1375 N N . GLY A 1 173 ? 8.054 -17.655 -8.226 1.00 80.00 173 GLY A N 1
ATOM 1376 C CA . GLY A 1 173 ? 6.671 -17.379 -8.607 1.00 80.00 173 GLY A CA 1
ATOM 1377 C C . GLY A 1 173 ? 5.721 -17.418 -7.427 1.00 80.00 173 GLY A C 1
ATOM 1378 O O . GLY A 1 173 ? 4.568 -17.030 -7.595 1.00 80.00 173 GLY A O 1
ATOM 1379 N N . THR A 1 174 ? 6.173 -17.902 -6.283 1.00 86.81 174 THR A N 1
ATOM 1380 C CA . THR A 1 174 ? 5.359 -18.219 -5.124 1.00 86.81 174 THR A CA 1
ATOM 1381 C C . THR A 1 174 ? 5.075 -16.955 -4.347 1.00 86.81 174 THR A C 1
ATOM 1383 O O . THR A 1 174 ? 5.980 -16.298 -3.833 1.00 86.81 174 THR A O 1
ATOM 1386 N N . SER A 1 175 ? 3.798 -16.601 -4.285 1.00 86.12 175 SER A N 1
ATOM 1387 C CA . SER A 1 175 ? 3.364 -15.416 -3.564 1.00 86.12 175 SER A CA 1
ATOM 1388 C C . SER A 1 175 ? 3.137 -15.745 -2.101 1.00 86.12 175 SER A C 1
ATOM 1390 O O . SER A 1 175 ? 2.579 -16.789 -1.773 1.00 86.12 175 SER A O 1
ATOM 1392 N N . THR A 1 176 ? 3.578 -14.844 -1.238 1.00 87.06 176 THR A N 1
ATOM 1393 C CA . THR A 1 176 ? 3.529 -14.987 0.212 1.00 87.06 176 THR A CA 1
ATOM 1394 C C . THR A 1 176 ? 2.996 -13.704 0.834 1.00 87.06 176 THR A C 1
ATOM 1396 O O . THR A 1 176 ? 3.069 -12.619 0.249 1.00 87.06 176 THR A O 1
ATOM 1399 N N . LEU A 1 177 ? 2.426 -13.833 2.029 1.00 86.44 177 LEU A N 1
ATOM 1400 C CA . LEU A 1 177 ? 2.077 -12.683 2.848 1.00 86.44 177 LEU A CA 1
ATOM 1401 C C . LEU A 1 177 ? 3.322 -12.248 3.619 1.00 86.44 177 LEU A C 1
ATOM 1403 O O . LEU A 1 177 ? 3.861 -13.019 4.408 1.00 86.44 177 LEU A O 1
ATOM 1407 N N . GLY A 1 178 ? 3.767 -11.021 3.382 1.00 82.81 178 GLY A N 1
ATOM 1408 C CA . GLY A 1 178 ? 4.767 -10.358 4.204 1.00 82.81 178 GLY A CA 1
ATOM 1409 C C . GLY A 1 178 ? 4.115 -9.477 5.262 1.00 82.81 178 GLY A C 1
ATOM 1410 O O . GLY A 1 178 ? 2.999 -8.985 5.087 1.00 82.81 178 GLY A O 1
ATOM 1411 N N . SER A 1 179 ? 4.848 -9.217 6.333 1.00 78.94 179 SER A N 1
ATOM 1412 C CA . SER A 1 179 ? 4.520 -8.210 7.340 1.00 78.94 179 SER A CA 1
ATOM 1413 C C . SER A 1 179 ? 5.697 -7.257 7.493 1.00 78.94 179 SER A C 1
ATOM 1415 O O . SER A 1 179 ? 6.846 -7.692 7.504 1.00 78.94 179 SER A O 1
ATOM 1417 N N . CYS A 1 180 ? 5.434 -5.961 7.616 1.00 74.00 180 CYS A N 1
ATOM 1418 C CA . CYS A 1 180 ? 6.442 -4.991 8.018 1.00 74.00 180 CYS A CA 1
ATOM 1419 C C . CYS A 1 180 ? 5.870 -3.976 9.006 1.00 74.00 180 CYS A C 1
ATOM 1421 O O . CYS A 1 180 ? 4.666 -3.718 9.053 1.00 74.00 180 CYS A O 1
ATOM 1423 N N . LEU A 1 181 ? 6.758 -3.422 9.823 1.00 70.12 181 LEU A N 1
ATOM 1424 C CA . LEU A 1 181 ? 6.409 -2.431 10.826 1.00 70.12 181 LEU A CA 1
ATOM 1425 C C . LEU A 1 181 ? 6.425 -1.041 10.197 1.00 70.12 181 LEU A C 1
ATOM 1427 O O . LEU A 1 181 ? 7.389 -0.659 9.532 1.00 70.12 181 LEU A O 1
ATOM 1431 N N . CYS A 1 182 ? 5.354 -0.288 10.420 1.00 65.38 182 CYS A N 1
ATOM 1432 C CA . CYS A 1 182 ? 5.273 1.119 10.063 1.00 65.38 182 CYS A CA 1
ATOM 1433 C C . CYS A 1 182 ? 5.551 1.949 11.306 1.00 65.38 182 CYS A C 1
ATOM 1435 O O . CYS A 1 182 ? 4.726 1.933 12.226 1.00 65.38 182 CYS A O 1
ATOM 1437 N N . PRO A 1 183 ? 6.680 2.664 11.363 1.00 61.78 183 PRO A N 1
ATOM 1438 C CA . PRO A 1 183 ? 6.893 3.620 12.433 1.00 61.78 183 PRO A CA 1
ATOM 1439 C C . PRO A 1 183 ? 5.834 4.727 12.336 1.00 61.78 183 PRO A C 1
ATOM 1441 O O . PRO A 1 183 ? 5.642 5.297 11.261 1.00 61.78 183 PRO A O 1
ATOM 1444 N N . TYR A 1 184 ? 5.153 5.041 13.441 1.00 62.56 184 TYR A N 1
ATOM 1445 C CA . TYR A 1 184 ? 4.269 6.206 13.524 1.00 62.56 184 TYR A CA 1
ATOM 1446 C C . TYR A 1 184 ? 4.554 7.016 14.793 1.00 62.56 184 TYR A C 1
ATOM 1448 O O . TYR A 1 184 ? 4.789 6.468 15.867 1.00 62.56 184 TYR A O 1
ATOM 1456 N N . GLY A 1 185 ? 4.590 8.347 14.677 1.00 53.88 185 GLY A N 1
ATOM 1457 C CA . GLY A 1 185 ? 4.875 9.228 15.811 1.00 53.88 185 GLY A CA 1
ATOM 1458 C C . GLY A 1 185 ? 5.487 10.573 15.420 1.00 53.88 185 GLY A C 1
ATOM 1459 O O . GLY A 1 185 ? 6.057 10.738 14.344 1.00 53.88 185 GLY A O 1
ATOM 1460 N N . ARG A 1 186 ? 5.382 11.546 16.333 1.00 41.94 186 ARG A N 1
ATOM 1461 C CA . ARG A 1 186 ? 5.767 12.956 16.119 1.00 41.94 186 ARG A CA 1
ATOM 1462 C C . ARG A 1 186 ? 7.279 13.182 15.916 1.00 41.94 186 ARG A C 1
ATOM 1464 O O . ARG A 1 186 ? 7.663 14.220 15.400 1.00 41.94 186 ARG A O 1
ATOM 1471 N N . ASN A 1 187 ? 8.119 12.206 16.277 1.00 44.03 187 ASN A N 1
ATOM 1472 C CA . ASN A 1 187 ? 9.587 12.317 16.268 1.00 44.03 187 ASN A CA 1
ATOM 1473 C C . ASN A 1 187 ? 10.276 11.548 15.120 1.00 44.03 187 ASN A C 1
ATOM 1475 O O . ASN A 1 187 ? 11.493 11.390 15.128 1.00 44.03 187 ASN A O 1
ATOM 1479 N N . ILE A 1 188 ? 9.526 11.062 14.126 1.00 51.47 188 ILE A N 1
ATOM 1480 C CA . ILE A 1 188 ? 10.037 10.174 13.059 1.00 51.47 188 ILE A CA 1
ATOM 1481 C C . ILE A 1 188 ? 10.344 10.975 11.781 1.00 51.47 188 ILE A C 1
ATOM 1483 O O . ILE A 1 188 ? 10.054 10.560 10.665 1.00 51.47 188 ILE A O 1
ATOM 1487 N N . LEU A 1 189 ? 10.918 12.170 11.938 1.00 44.62 189 LEU A N 1
ATOM 1488 C CA . LEU A 1 189 ? 11.261 13.059 10.821 1.00 44.62 189 LEU A CA 1
ATOM 1489 C C . LEU A 1 189 ? 12.681 12.845 10.276 1.00 44.62 189 LEU A C 1
ATOM 1491 O O . LEU A 1 189 ? 13.186 13.686 9.539 1.00 44.62 189 LEU A O 1
ATOM 1495 N N . THR A 1 190 ? 13.359 11.736 10.595 1.00 39.38 190 THR A N 1
ATOM 1496 C CA . THR A 1 190 ? 14.728 11.520 10.098 1.00 39.38 190 THR A CA 1
ATOM 1497 C C . THR A 1 190 ? 15.011 10.101 9.593 1.00 39.38 190 THR A C 1
ATOM 1499 O O . THR A 1 190 ? 14.815 9.116 10.296 1.00 39.38 190 THR A O 1
ATOM 1502 N N . LYS A 1 191 ? 15.578 10.080 8.374 1.00 37.53 191 LYS A N 1
ATOM 1503 C CA . LYS A 1 191 ? 16.338 9.032 7.657 1.00 37.53 191 LYS A CA 1
ATOM 1504 C C . LYS A 1 191 ? 15.596 7.932 6.863 1.00 37.53 191 LYS A C 1
ATOM 1506 O O . LYS A 1 191 ? 14.967 7.030 7.398 1.00 37.53 191 LYS A O 1
ATOM 1511 N N . GLU A 1 192 ? 15.808 8.021 5.541 1.00 44.47 192 GLU A N 1
ATOM 1512 C CA . GLU A 1 192 ? 15.726 7.005 4.470 1.00 44.47 192 GLU A CA 1
ATOM 1513 C C . GLU A 1 192 ? 16.533 5.719 4.778 1.00 44.47 192 GLU A C 1
ATOM 1515 O O . GLU A 1 192 ? 17.471 5.780 5.563 1.00 44.47 192 GLU A O 1
ATOM 1520 N N . SER A 1 193 ? 16.364 4.535 4.167 1.00 46.31 193 SER A N 1
ATOM 1521 C CA . SER A 1 193 ? 15.560 3.978 3.057 1.00 46.31 193 SER A CA 1
ATOM 1522 C C . SER A 1 193 ? 15.613 2.437 3.176 1.00 46.31 193 SER A C 1
ATOM 1524 O O . SER A 1 193 ? 16.637 1.923 3.621 1.00 46.31 193 SER A O 1
ATOM 1526 N N . HIS A 1 194 ? 14.581 1.693 2.738 1.00 50.84 194 HIS A N 1
ATOM 1527 C CA . HIS A 1 194 ? 14.627 0.210 2.676 1.00 50.84 194 HIS A CA 1
ATOM 1528 C C . HIS A 1 194 ? 14.528 -0.371 1.266 1.00 50.84 194 HIS A C 1
ATOM 1530 O O . HIS A 1 194 ? 15.311 -1.234 0.907 1.00 50.84 194 HIS A O 1
ATOM 1536 N N . PHE A 1 195 ? 13.647 0.138 0.402 1.00 47.91 195 PHE A N 1
ATOM 1537 C CA . PHE A 1 195 ? 13.520 -0.444 -0.940 1.00 47.91 195 PHE A CA 1
ATOM 1538 C C . PHE A 1 195 ? 14.737 -0.167 -1.842 1.00 47.91 195 PHE A C 1
ATOM 1540 O O . PHE A 1 195 ? 15.255 -1.077 -2.485 1.00 47.91 195 PHE A O 1
ATOM 1547 N N . TRP A 1 196 ? 15.212 1.083 -1.881 1.00 49.12 196 TRP A N 1
ATOM 1548 C CA . TRP A 1 196 ? 16.372 1.465 -2.694 1.00 49.12 196 TRP A CA 1
ATOM 1549 C C . TRP A 1 196 ? 17.691 1.001 -2.087 1.00 49.12 196 TRP A C 1
ATOM 1551 O O . TRP A 1 196 ? 18.604 0.688 -2.842 1.00 49.12 196 TRP A O 1
ATOM 1561 N N . SER A 1 197 ? 17.790 0.903 -0.759 1.00 54.72 197 SER A N 1
ATOM 1562 C CA . SER A 1 197 ? 18.950 0.309 -0.094 1.00 54.72 197 SER A CA 1
ATOM 1563 C C . SER A 1 197 ? 19.007 -1.196 -0.354 1.00 54.72 197 SER A C 1
ATOM 1565 O O . SER A 1 197 ? 20.013 -1.630 -0.901 1.00 54.72 197 SER A O 1
ATOM 1567 N N . ASP A 1 198 ? 17.918 -1.951 -0.159 1.00 51.03 198 ASP A N 1
ATOM 1568 C CA . ASP A 1 198 ? 17.841 -3.387 -0.483 1.00 51.03 198 ASP A CA 1
ATOM 1569 C C . ASP A 1 198 ? 18.126 -3.656 -1.967 1.00 51.03 198 ASP A C 1
ATOM 1571 O O . ASP A 1 198 ? 18.834 -4.603 -2.319 1.00 51.03 198 ASP A O 1
ATOM 1575 N N . LEU A 1 199 ? 17.613 -2.802 -2.861 1.00 53.72 199 LEU A N 1
ATOM 1576 C CA . LEU A 1 199 ? 17.912 -2.878 -4.289 1.00 53.72 199 LEU A CA 1
ATOM 1577 C C . LEU A 1 199 ? 19.386 -2.550 -4.565 1.00 53.72 199 LEU A C 1
ATOM 1579 O O . LEU A 1 199 ? 20.038 -3.274 -5.316 1.00 53.72 199 LEU A O 1
ATOM 1583 N N . SER A 1 200 ? 19.931 -1.500 -3.946 1.00 56.34 200 SER A N 1
ATOM 1584 C CA . SER A 1 200 ? 21.340 -1.114 -4.085 1.00 56.34 200 SER A CA 1
ATOM 1585 C C . SER A 1 200 ? 22.287 -2.170 -3.518 1.00 56.34 200 SER A C 1
ATOM 1587 O O . SER A 1 200 ? 23.368 -2.369 -4.064 1.00 56.34 200 SER A O 1
ATOM 1589 N N . ASP A 1 201 ? 21.881 -2.874 -2.466 1.00 55.94 201 ASP A N 1
ATOM 1590 C CA . ASP A 1 201 ? 22.663 -3.895 -1.784 1.00 55.94 201 ASP A CA 1
ATOM 1591 C C . ASP A 1 201 ? 22.587 -5.220 -2.540 1.00 55.94 201 ASP A C 1
ATOM 1593 O O . ASP A 1 201 ? 23.617 -5.866 -2.729 1.00 55.94 201 ASP A O 1
ATOM 1597 N N . CYS A 1 202 ? 21.430 -5.563 -3.118 1.00 53.88 202 CYS A N 1
ATOM 1598 C CA . CYS A 1 202 ? 21.317 -6.628 -4.119 1.00 53.88 202 CYS A CA 1
ATOM 1599 C C . CYS A 1 202 ? 22.195 -6.348 -5.344 1.00 53.88 202 CYS A C 1
ATOM 1601 O O . CYS A 1 202 ? 22.965 -7.213 -5.765 1.00 53.88 202 CYS A O 1
ATOM 1603 N N . ILE A 1 203 ? 22.124 -5.134 -5.902 1.00 58.97 203 ILE A N 1
ATOM 1604 C CA . ILE A 1 203 ? 22.945 -4.729 -7.050 1.00 58.97 203 ILE A CA 1
ATOM 1605 C C . ILE A 1 203 ? 24.434 -4.765 -6.678 1.00 58.97 203 ILE A C 1
ATOM 1607 O O . ILE A 1 203 ? 25.229 -5.326 -7.430 1.00 58.97 203 ILE A O 1
ATOM 1611 N N . ARG A 1 204 ? 24.831 -4.259 -5.502 1.00 58.69 204 ARG A N 1
ATOM 1612 C CA . ARG A 1 204 ? 26.215 -4.339 -4.999 1.00 58.69 204 ARG A CA 1
ATOM 1613 C C . ARG A 1 204 ? 26.681 -5.781 -4.789 1.00 58.69 204 ARG A C 1
ATOM 1615 O O . ARG A 1 204 ? 27.821 -6.093 -5.130 1.00 58.69 204 ARG A O 1
ATOM 1622 N N . CYS A 1 205 ? 25.823 -6.671 -4.293 1.00 52.50 205 CYS A N 1
ATOM 1623 C CA . CYS A 1 205 ? 26.114 -8.102 -4.167 1.00 52.50 205 CYS A CA 1
ATOM 1624 C C . CYS A 1 205 ? 26.326 -8.775 -5.529 1.00 52.50 205 CYS A C 1
ATOM 1626 O O . CYS A 1 205 ? 27.246 -9.583 -5.677 1.00 52.50 205 CYS A O 1
ATOM 1628 N N . LEU A 1 206 ? 25.533 -8.421 -6.544 1.00 50.47 206 LEU A N 1
ATOM 1629 C CA . LEU A 1 206 ? 25.743 -8.909 -7.908 1.00 50.47 206 LEU A CA 1
ATOM 1630 C C . LEU A 1 206 ? 27.009 -8.355 -8.548 1.00 50.47 206 LEU A C 1
ATOM 1632 O O . LEU A 1 206 ? 27.757 -9.120 -9.152 1.00 50.47 206 LEU A O 1
ATOM 1636 N N . LEU A 1 207 ? 27.289 -7.064 -8.380 1.00 51.41 207 LEU A N 1
ATOM 1637 C CA . LEU A 1 207 ? 28.517 -6.451 -8.882 1.00 51.41 207 LEU A CA 1
ATOM 1638 C C . LEU A 1 207 ? 29.765 -7.032 -8.196 1.00 51.41 207 LEU A C 1
ATOM 1640 O O . LEU A 1 207 ? 30.793 -7.182 -8.845 1.00 51.41 207 LEU A O 1
ATOM 1644 N N . ARG A 1 208 ? 29.674 -7.448 -6.923 1.00 51.66 208 ARG A N 1
ATOM 1645 C CA . ARG A 1 208 ? 30.750 -8.188 -6.234 1.00 51.66 208 ARG A CA 1
ATOM 1646 C C . ARG A 1 208 ? 30.910 -9.631 -6.711 1.00 51.66 208 ARG A C 1
ATOM 1648 O O . ARG A 1 208 ? 32.029 -10.132 -6.711 1.00 51.66 208 ARG A O 1
ATOM 1655 N N . ARG A 1 209 ? 29.829 -10.309 -7.111 1.00 48.62 209 ARG A N 1
ATOM 1656 C CA . ARG A 1 209 ? 29.896 -11.668 -7.686 1.00 48.62 209 ARG A CA 1
ATOM 1657 C C . ARG A 1 209 ? 30.302 -11.680 -9.161 1.00 48.62 209 ARG A C 1
ATOM 1659 O O . ARG A 1 209 ? 30.811 -12.687 -9.636 1.00 48.62 209 ARG A O 1
ATOM 1666 N N . SER A 1 210 ? 30.112 -10.571 -9.868 1.00 42.31 210 SER A N 1
ATOM 1667 C CA . SER A 1 210 ? 30.494 -10.379 -11.265 1.00 42.31 210 SER A CA 1
ATOM 1668 C C . SER A 1 210 ? 31.747 -9.503 -11.357 1.00 42.31 210 SER A C 1
ATOM 1670 O O . SER A 1 210 ? 31.682 -8.351 -11.793 1.00 42.31 210 SER A O 1
ATOM 1672 N N . ALA A 1 211 ? 32.903 -10.047 -10.972 1.00 40.34 211 ALA A N 1
ATOM 1673 C CA . ALA A 1 211 ? 34.213 -9.448 -11.237 1.00 40.34 211 ALA A CA 1
ATOM 1674 C C . ALA A 1 211 ? 34.524 -9.455 -12.753 1.00 40.34 211 ALA A C 1
ATOM 1676 O O . ALA A 1 211 ? 35.370 -10.206 -13.224 1.00 40.34 211 ALA A O 1
ATOM 1677 N N . GLY A 1 212 ? 33.791 -8.652 -13.533 1.00 43.28 212 GLY A N 1
ATOM 1678 C CA . GLY A 1 212 ? 33.942 -8.607 -14.991 1.00 43.28 212 GLY A CA 1
ATOM 1679 C C . GLY A 1 212 ? 33.112 -7.577 -15.767 1.00 43.28 212 GLY A C 1
ATOM 1680 O O . GLY A 1 212 ? 33.328 -7.444 -16.965 1.00 43.28 212 GLY A O 1
ATOM 1681 N N . VAL A 1 213 ? 32.195 -6.816 -15.152 1.00 43.28 213 VAL A N 1
ATOM 1682 C CA . VAL A 1 213 ? 31.354 -5.846 -15.895 1.00 43.28 213 VAL A CA 1
ATOM 1683 C C . VAL A 1 213 ? 31.289 -4.506 -15.155 1.00 43.28 213 VAL A C 1
ATOM 1685 O O . VAL A 1 213 ? 30.273 -4.135 -14.580 1.00 43.28 213 VAL A O 1
ATOM 1688 N N . SER A 1 214 ? 32.410 -3.779 -15.128 1.00 37.53 214 SER A N 1
ATOM 1689 C CA . SER A 1 214 ? 32.549 -2.512 -14.381 1.00 37.53 214 SER A CA 1
ATOM 1690 C C . SER A 1 214 ? 32.291 -1.239 -15.214 1.00 37.53 214 SER A C 1
ATOM 1692 O O . SER A 1 214 ? 32.362 -0.136 -14.686 1.00 37.53 214 SER A O 1
ATOM 1694 N N . ILE A 1 215 ? 31.984 -1.332 -16.515 1.00 40.62 215 ILE A N 1
ATOM 1695 C CA . ILE A 1 215 ? 32.083 -0.148 -17.400 1.00 40.62 215 ILE A CA 1
ATOM 1696 C C . ILE A 1 215 ? 30.737 0.445 -17.867 1.00 40.62 215 ILE A C 1
ATOM 1698 O O . ILE A 1 215 ? 30.701 1.619 -18.217 1.00 40.62 215 ILE A O 1
ATOM 1702 N N . LEU A 1 216 ? 29.599 -0.262 -17.804 1.00 38.72 216 LEU A N 1
ATOM 1703 C CA . LEU A 1 216 ? 28.386 0.211 -18.508 1.00 38.72 216 LEU A CA 1
ATOM 1704 C C . LEU A 1 216 ? 27.364 1.020 -17.674 1.00 38.72 216 LEU A C 1
ATOM 1706 O O . LEU A 1 216 ? 26.512 1.687 -18.248 1.00 38.72 216 LEU A O 1
ATOM 1710 N N . MET A 1 217 ? 27.419 1.009 -16.336 1.00 35.34 217 MET A N 1
ATOM 1711 C CA . MET A 1 217 ? 26.339 1.580 -15.495 1.00 35.34 217 MET A CA 1
ATOM 1712 C C . MET A 1 217 ? 26.624 2.966 -14.891 1.00 35.34 217 MET A C 1
ATOM 1714 O O . MET A 1 217 ? 25.715 3.577 -14.331 1.00 35.34 217 MET A O 1
ATOM 1718 N N . ARG A 1 218 ? 27.838 3.521 -15.039 1.00 36.69 218 ARG A N 1
ATOM 1719 C CA . ARG A 1 218 ? 28.147 4.879 -14.538 1.00 36.69 218 ARG A CA 1
ATOM 1720 C C . ARG A 1 218 ? 27.406 6.002 -15.282 1.00 36.69 218 ARG A C 1
ATOM 1722 O O . ARG A 1 218 ? 27.322 7.100 -14.752 1.00 36.69 218 ARG A O 1
ATOM 1729 N N . GLY A 1 219 ? 26.839 5.737 -16.461 1.00 32.59 219 GLY A N 1
ATOM 1730 C CA . GLY A 1 219 ? 26.118 6.744 -17.252 1.00 32.59 219 GLY A CA 1
ATOM 1731 C C . GLY A 1 219 ? 24.626 6.905 -16.932 1.00 32.59 219 GLY A C 1
ATOM 1732 O O . GLY A 1 219 ? 24.049 7.918 -17.304 1.00 32.59 219 GLY A O 1
ATOM 1733 N N . ILE A 1 220 ? 23.986 5.939 -16.259 1.00 38.38 220 ILE A N 1
ATOM 1734 C CA . ILE A 1 220 ? 22.514 5.920 -16.108 1.00 38.38 220 ILE A CA 1
ATOM 1735 C C . ILE A 1 220 ? 22.051 6.492 -14.760 1.00 38.38 220 ILE A C 1
ATOM 1737 O O . ILE A 1 220 ? 20.922 6.958 -14.652 1.00 38.38 220 ILE A O 1
ATOM 1741 N N . ILE A 1 221 ? 22.906 6.491 -13.732 1.00 38.88 221 ILE A N 1
ATOM 1742 C CA . ILE A 1 221 ? 22.463 6.779 -12.357 1.00 38.88 221 ILE A CA 1
ATOM 1743 C C . ILE A 1 221 ? 22.681 8.242 -11.935 1.00 38.88 221 ILE A C 1
ATOM 1745 O O . ILE A 1 221 ? 22.111 8.646 -10.932 1.00 38.88 221 ILE A O 1
ATOM 1749 N N . GLY A 1 222 ? 23.412 9.070 -12.693 1.00 33.47 222 GLY A N 1
ATOM 1750 C CA . GLY A 1 222 ? 23.447 10.525 -12.452 1.00 33.47 222 GLY A CA 1
ATOM 1751 C C . GLY A 1 222 ? 23.693 10.937 -10.990 1.00 33.47 222 GLY A C 1
ATOM 1752 O O . GLY A 1 222 ? 23.113 11.914 -10.530 1.00 33.47 222 GLY A O 1
ATOM 1753 N N . LEU A 1 223 ? 24.502 10.170 -10.253 1.00 34.12 223 LEU A N 1
ATOM 1754 C CA . LEU A 1 223 ? 24.952 10.526 -8.911 1.00 34.12 223 LEU A CA 1
ATOM 1755 C C . LEU A 1 223 ? 26.193 11.408 -9.065 1.00 34.12 223 LEU A C 1
ATOM 1757 O O . LEU A 1 223 ? 27.277 10.894 -9.350 1.00 34.12 223 LEU A O 1
ATOM 1761 N N . ASN A 1 224 ? 25.995 12.717 -8.920 1.00 33.12 224 ASN A N 1
ATOM 1762 C CA . ASN A 1 224 ? 27.010 13.616 -8.372 1.00 33.12 224 ASN A CA 1
ATOM 1763 C C . ASN A 1 224 ? 26.816 13.680 -6.857 1.00 33.12 224 ASN A C 1
ATOM 1765 O O . ASN A 1 224 ? 25.637 13.727 -6.437 1.00 33.12 224 ASN A O 1
#

Solvent-accessible surface area (backbone atoms only — not comparable to full-atom values): 13491 Å² total; per-residue (Å²): 112,79,68,68,75,50,53,74,49,52,78,45,102,54,63,36,78,46,78,43,82,40,42,88,66,42,34,77,56,62,48,79,87,85,30,72,83,38,79,85,42,97,38,36,69,28,24,52,31,29,53,52,48,47,52,41,44,55,49,41,62,73,32,43,77,92,69,61,46,37,55,46,57,41,42,26,20,42,34,53,51,89,54,74,68,64,65,75,68,66,68,90,54,86,63,50,69,60,52,52,53,50,50,53,50,51,47,21,70,64,56,45,37,48,53,33,92,37,70,69,54,24,41,43,28,54,52,46,68,72,66,54,60,71,92,77,53,75,82,50,68,86,70,53,62,88,80,64,47,82,88,73,88,69,82,54,96,78,61,56,54,39,60,29,32,26,15,27,20,54,68,87,71,56,70,46,79,39,55,45,78,39,83,50,66,96,84,64,79,73,84,88,74,60,71,65,46,53,50,50,48,41,51,48,52,48,54,67,73,44,87,82,74,90,77,81,65,81,80,77,67,77,80,127